Protein AF-A0A813EPL4-F1 (afdb_monomer_lite)

Secondary structure (DSSP, 8-state):
--HHHHHHHHHHHHHHHHHHH-PPPS-TTSS-HHHHHHHHHHHHHIIIIIIHHHHHHHHHHHHHHHHHHHHHHHHHHHHHHHHHHHHHHHS-TTSS-HHHHHHHHHHHHHHHHHHHHHHHHH-SPPTTHHHHHHHHHHHHHHHHT--TTSTTTS-HHHHTTTTPPP------------------HHHHHHHHHHHHHHHHHHHS-----------------PPPPP---GGGHHHHTT--------

pLDDT: mean 78.26, std 16.36, range [40.0, 98.0]

Structure (mmCIF, N/CA/C/O backbone):
data_AF-A0A813EPL4-F1
#
_entry.id   AF-A0A813EPL4-F1
#
loop_
_atom_site.group_PDB
_atom_site.id
_atom_site.type_symbol
_atom_site.label_atom_id
_atom_site.label_alt_id
_atom_site.label_comp_id
_atom_site.label_asym_id
_atom_site.label_entity_id
_atom_site.label_seq_id
_atom_site.pdbx_PDB_ins_code
_atom_site.Cartn_x
_atom_site.Cartn_y
_atom_site.Cartn_z
_atom_site.occupancy
_atom_site.B_iso_or_equiv
_atom_site.auth_seq_id
_atom_site.auth_comp_id
_atom_site.auth_asym_id
_atom_site.auth_atom_id
_atom_site.pdbx_PDB_model_num
ATOM 1 N N . ASP A 1 1 ? 27.194 -35.028 -23.447 1.00 53.91 1 ASP A N 1
ATOM 2 C CA . ASP A 1 1 ? 25.980 -34.305 -23.874 1.00 53.91 1 ASP A CA 1
ATOM 3 C C . ASP A 1 1 ? 25.324 -33.441 -22.790 1.00 53.91 1 ASP A C 1
ATOM 5 O O . ASP A 1 1 ? 24.267 -32.892 -23.060 1.00 53.91 1 ASP A O 1
ATOM 9 N N . ASP A 1 2 ? 25.954 -33.219 -21.624 1.00 57.34 2 ASP A N 1
ATOM 10 C CA . ASP A 1 2 ? 25.465 -32.246 -20.618 1.00 57.34 2 ASP A CA 1
ATOM 11 C C . ASP A 1 2 ? 26.050 -30.826 -20.788 1.00 57.34 2 ASP A C 1
ATOM 13 O O . ASP A 1 2 ? 25.472 -29.852 -20.307 1.00 57.34 2 ASP A O 1
ATOM 17 N N . ASP A 1 3 ? 27.152 -30.663 -21.530 1.00 58.16 3 ASP A N 1
ATOM 18 C CA . ASP A 1 3 ? 27.850 -29.368 -21.631 1.00 58.16 3 ASP A CA 1
ATOM 19 C C . ASP A 1 3 ? 27.106 -28.326 -22.486 1.00 58.16 3 ASP A C 1
ATOM 21 O O . ASP A 1 3 ? 27.297 -27.121 -22.328 1.00 58.16 3 ASP A O 1
ATOM 25 N N . THR A 1 4 ? 26.196 -28.752 -23.365 1.00 58.62 4 THR A N 1
ATOM 26 C CA . THR A 1 4 ? 25.400 -27.837 -24.201 1.00 58.62 4 THR A CA 1
ATOM 27 C C . THR A 1 4 ? 24.271 -27.144 -23.438 1.00 58.62 4 THR A C 1
ATOM 29 O O . THR A 1 4 ? 23.807 -26.092 -23.874 1.00 58.62 4 THR A O 1
ATOM 32 N N . ALA A 1 5 ? 23.832 -27.689 -22.297 1.00 60.06 5 ALA A N 1
ATOM 33 C CA . ALA A 1 5 ? 22.748 -27.105 -21.502 1.00 60.06 5 ALA A CA 1
ATOM 34 C C . ALA A 1 5 ? 23.205 -25.894 -20.664 1.00 60.06 5 ALA A C 1
ATOM 36 O O . ALA A 1 5 ? 22.403 -25.001 -20.389 1.00 60.06 5 ALA A O 1
ATOM 37 N N . LEU A 1 6 ? 24.494 -25.831 -20.309 1.00 60.84 6 LEU A N 1
ATOM 38 C CA . LEU A 1 6 ? 25.105 -24.730 -19.551 1.00 60.84 6 LEU A CA 1
ATOM 39 C C . LEU A 1 6 ? 25.588 -23.564 -20.431 1.00 60.84 6 LEU A C 1
ATOM 41 O O . LEU A 1 6 ? 25.717 -22.452 -19.939 1.00 60.84 6 LEU A O 1
ATOM 45 N N . LEU A 1 7 ? 25.790 -23.781 -21.734 1.00 69.06 7 LEU A N 1
ATOM 46 C CA . LEU A 1 7 ? 26.267 -22.750 -22.672 1.00 69.06 7 LEU A CA 1
ATOM 47 C C . LEU A 1 7 ? 25.198 -21.710 -23.062 1.00 69.06 7 LEU A C 1
ATOM 49 O O . LEU A 1 7 ? 25.528 -20.576 -23.421 1.00 69.06 7 LEU A O 1
ATOM 53 N N . TRP A 1 8 ? 23.913 -22.080 -23.014 1.00 74.81 8 TRP A N 1
ATOM 54 C CA . TRP A 1 8 ? 22.814 -21.216 -23.467 1.00 74.81 8 TRP A CA 1
ATOM 55 C C . TRP A 1 8 ? 22.540 -20.004 -22.556 1.00 74.81 8 TRP A C 1
ATOM 57 O O . TRP A 1 8 ? 22.439 -18.894 -23.087 1.00 74.81 8 TRP A O 1
ATOM 67 N N . PRO A 1 9 ? 22.443 -20.154 -21.217 1.00 84.00 9 PRO A N 1
ATOM 68 C CA . PRO A 1 9 ? 22.197 -19.023 -20.324 1.00 84.00 9 PRO A CA 1
ATOM 69 C C . PRO A 1 9 ? 23.305 -17.975 -20.415 1.00 84.00 9 PRO A C 1
ATOM 71 O O . PRO A 1 9 ? 23.012 -16.785 -20.519 1.00 84.00 9 PRO A O 1
ATOM 74 N N . ASP A 1 10 ? 24.564 -18.414 -20.454 1.00 79.88 10 ASP A N 1
ATOM 75 C CA . ASP A 1 10 ? 25.720 -17.518 -20.448 1.00 79.88 10 ASP A CA 1
ATOM 76 C C . ASP A 1 10 ? 25.828 -16.725 -21.751 1.00 79.88 10 ASP A C 1
ATOM 78 O O . ASP A 1 10 ? 26.001 -15.505 -21.726 1.00 79.88 10 ASP A O 1
ATOM 82 N N . THR A 1 11 ? 25.630 -17.389 -22.894 1.00 81.19 11 THR A N 1
ATOM 83 C CA . THR A 1 11 ? 25.635 -16.720 -24.203 1.00 81.19 11 THR A CA 1
ATOM 84 C C . THR A 1 11 ? 24.481 -15.721 -24.307 1.00 81.19 11 THR A C 1
ATOM 86 O O . THR A 1 11 ? 24.684 -14.585 -24.735 1.00 81.19 11 THR A O 1
ATOM 89 N N . PHE A 1 12 ? 23.279 -16.096 -23.852 1.00 84.31 12 PHE A N 1
ATOM 90 C CA . PHE A 1 12 ? 22.118 -15.204 -23.844 1.00 84.31 12 PHE A CA 1
ATOM 91 C C . PHE A 1 12 ? 22.337 -13.984 -22.943 1.00 84.31 12 PHE A C 1
ATOM 93 O O . PHE A 1 12 ? 22.118 -12.857 -23.384 1.00 84.31 12 PHE A O 1
ATOM 100 N N . HIS A 1 13 ? 22.797 -14.183 -21.705 1.00 82.94 13 HIS A N 1
ATOM 101 C CA . HIS A 1 13 ? 23.072 -13.090 -20.774 1.00 82.94 13 HIS A CA 1
ATOM 102 C C . HIS A 1 13 ? 24.171 -12.165 -21.290 1.00 82.94 13 HIS A C 1
ATOM 104 O O . HIS A 1 13 ? 24.047 -10.947 -21.164 1.00 82.94 13 HIS A O 1
ATOM 110 N N . HIS A 1 14 ? 25.214 -12.717 -21.908 1.00 80.62 14 HIS A N 1
ATOM 111 C CA . HIS A 1 14 ? 26.290 -11.935 -22.496 1.00 80.62 14 HIS A CA 1
ATOM 112 C C . HIS A 1 14 ? 25.793 -11.081 -23.671 1.00 80.62 14 HIS A C 1
ATOM 114 O O . HIS A 1 14 ? 25.986 -9.866 -23.665 1.00 80.62 14 HIS A O 1
ATOM 120 N N . SER A 1 15 ? 25.064 -11.669 -24.626 1.00 79.31 15 SER A N 1
ATOM 121 C CA . SER A 1 15 ? 24.472 -10.922 -25.744 1.00 79.31 15 SER A CA 1
ATOM 122 C C . SER A 1 15 ? 23.443 -9.889 -25.276 1.00 79.31 15 SER A C 1
ATOM 124 O O . SER A 1 15 ? 23.431 -8.768 -25.775 1.00 79.31 15 SER A O 1
ATOM 126 N N . PHE A 1 16 ? 22.607 -10.223 -24.292 1.00 82.25 16 PHE A N 1
ATOM 127 C CA . PHE A 1 16 ? 21.624 -9.307 -23.713 1.00 82.25 16 PHE A CA 1
ATOM 128 C C . PHE A 1 16 ? 22.288 -8.126 -23.001 1.00 82.25 16 PHE A C 1
ATOM 130 O O . PHE A 1 16 ? 21.877 -6.984 -23.199 1.00 82.25 16 PHE A O 1
ATOM 137 N N . ASN A 1 17 ? 23.347 -8.378 -22.228 1.00 82.62 17 ASN A N 1
ATOM 138 C CA . ASN A 1 17 ? 24.121 -7.323 -21.582 1.00 82.62 17 ASN A CA 1
ATOM 139 C C . ASN A 1 17 ? 24.796 -6.419 -22.614 1.00 82.62 17 ASN A C 1
ATOM 141 O O . ASN A 1 17 ? 24.705 -5.203 -22.471 1.00 82.62 17 ASN A O 1
ATOM 145 N N . ILE A 1 18 ? 25.401 -6.974 -23.670 1.00 82.31 18 ILE A N 1
ATOM 146 C CA . ILE A 1 18 ? 25.989 -6.188 -24.770 1.00 82.31 18 ILE A CA 1
ATOM 147 C C . ILE A 1 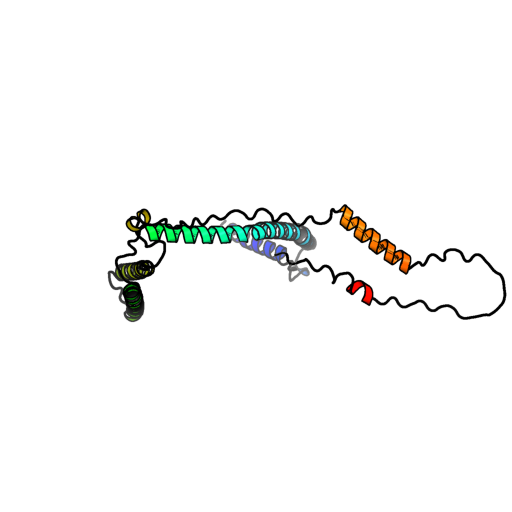18 ? 24.924 -5.309 -25.436 1.00 82.31 18 ILE A C 1
ATOM 149 O O . ILE A 1 18 ? 25.145 -4.117 -25.639 1.00 82.31 18 ILE A O 1
ATOM 153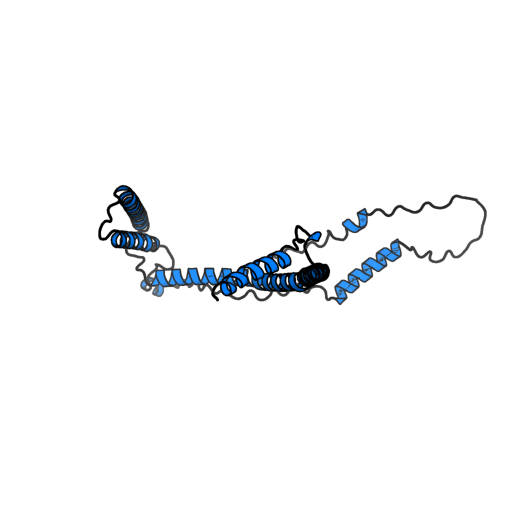 N N . LEU A 1 19 ? 23.742 -5.863 -25.716 1.00 82.38 19 LEU A N 1
ATOM 154 C CA . LEU A 1 19 ? 22.640 -5.133 -26.345 1.00 82.38 19 LEU A CA 1
ATOM 155 C C . LEU A 1 19 ? 22.078 -4.020 -25.448 1.00 82.38 19 LEU A C 1
ATOM 157 O O . LEU A 1 19 ? 21.828 -2.920 -25.934 1.00 82.38 19 LEU A O 1
ATOM 161 N N . ILE A 1 20 ? 21.900 -4.276 -24.149 1.00 79.88 20 ILE A N 1
ATOM 162 C CA . ILE A 1 20 ? 21.344 -3.294 -23.205 1.00 79.88 20 ILE A CA 1
ATOM 163 C C . ILE A 1 20 ? 22.336 -2.197 -22.846 1.00 79.88 20 ILE A C 1
ATOM 165 O O . ILE A 1 20 ? 21.960 -1.030 -22.768 1.00 79.88 20 ILE A O 1
ATOM 169 N N . THR A 1 21 ? 23.588 -2.561 -22.584 1.00 82.62 21 THR A N 1
ATOM 170 C CA . THR A 1 21 ? 24.602 -1.602 -22.126 1.00 82.62 21 THR A CA 1
ATOM 171 C C . THR A 1 21 ? 25.279 -0.875 -23.278 1.00 82.62 21 THR A C 1
ATOM 173 O O . THR A 1 21 ? 26.000 0.090 -23.036 1.00 82.62 21 THR A O 1
ATOM 176 N N . ALA A 1 22 ? 25.061 -1.336 -24.517 1.00 79.31 22 ALA A N 1
ATOM 177 C CA . ALA A 1 22 ? 25.833 -0.937 -25.689 1.00 79.31 22 ALA A CA 1
ATOM 178 C C . ALA A 1 22 ? 27.353 -1.039 -25.448 1.00 79.31 22 ALA A C 1
ATOM 180 O O . ALA A 1 22 ? 28.127 -0.277 -26.029 1.00 79.31 22 ALA A O 1
ATOM 181 N N . ALA A 1 23 ? 27.784 -1.955 -24.569 1.00 78.94 23 ALA A N 1
ATOM 182 C CA . ALA A 1 23 ? 29.192 -2.167 -24.281 1.00 78.94 23 ALA A CA 1
ATOM 183 C C . ALA A 1 23 ? 29.889 -2.677 -25.545 1.00 78.94 23 ALA A C 1
ATOM 185 O O . ALA A 1 23 ? 29.521 -3.713 -26.103 1.00 78.94 23 ALA A O 1
ATOM 186 N N . LEU A 1 24 ? 30.887 -1.923 -26.007 1.00 74.12 24 LEU A N 1
ATOM 187 C CA . LEU A 1 24 ? 31.756 -2.376 -27.083 1.00 74.12 24 LEU A CA 1
ATOM 188 C C . LEU A 1 24 ? 32.584 -3.572 -26.585 1.00 74.12 24 LEU A C 1
ATOM 190 O O . LEU A 1 24 ? 32.989 -3.577 -25.421 1.00 74.12 24 LEU A O 1
ATOM 194 N N . PRO A 1 25 ? 32.860 -4.569 -27.444 1.00 76.25 25 PRO A N 1
ATOM 195 C CA . PRO A 1 25 ? 33.754 -5.663 -27.086 1.00 76.25 25 PRO A CA 1
ATOM 196 C C . PRO A 1 25 ? 35.136 -5.109 -26.712 1.00 76.25 25 PRO A C 1
ATOM 198 O O . PRO A 1 25 ? 35.668 -4.247 -27.413 1.00 76.25 25 PRO A O 1
ATOM 201 N N . GLU A 1 26 ? 35.704 -5.605 -25.611 1.00 79.94 26 GLU A N 1
ATOM 202 C CA . GLU A 1 26 ? 36.962 -5.096 -25.039 1.00 79.94 26 GLU A CA 1
ATOM 203 C C . GLU A 1 26 ? 38.165 -5.298 -25.985 1.00 79.94 26 GLU A C 1
ATOM 205 O O . GLU A 1 26 ? 39.070 -4.467 -25.999 1.00 79.94 26 GLU A O 1
ATOM 210 N N . ASP A 1 27 ? 38.115 -6.319 -26.855 1.00 83.75 27 ASP A N 1
ATOM 211 C CA . ASP A 1 27 ? 39.177 -6.662 -27.812 1.00 83.75 27 ASP A CA 1
ATOM 212 C C . ASP A 1 27 ? 38.666 -6.765 -29.270 1.00 83.75 27 ASP A C 1
ATOM 214 O O . ASP A 1 27 ? 38.360 -7.859 -29.760 1.00 83.75 27 ASP A O 1
ATOM 218 N N . PRO A 1 28 ? 38.624 -5.660 -30.039 1.00 74.94 28 PRO A N 1
ATOM 219 C CA . PRO A 1 28 ? 38.148 -5.666 -31.429 1.00 74.94 28 PRO A CA 1
ATOM 220 C C . PRO A 1 28 ? 39.083 -6.403 -32.402 1.00 74.94 28 PRO A C 1
ATOM 222 O O . PRO A 1 28 ? 38.671 -6.747 -33.508 1.00 74.94 28 PRO A O 1
ATOM 225 N N . HIS A 1 29 ? 40.337 -6.654 -32.014 1.00 81.38 29 HIS A N 1
ATOM 226 C CA . HIS A 1 29 ? 41.330 -7.325 -32.860 1.00 81.38 29 HIS A CA 1
ATOM 227 C C . HIS A 1 29 ? 41.213 -8.857 -32.864 1.00 81.38 29 HIS A C 1
ATOM 229 O O . HIS A 1 29 ? 41.739 -9.491 -33.776 1.00 81.38 29 HIS A O 1
ATOM 235 N N . ASN A 1 30 ? 40.514 -9.445 -31.886 1.00 86.38 30 ASN A N 1
ATOM 236 C CA . ASN A 1 30 ? 40.374 -10.899 -31.746 1.00 86.38 30 ASN A CA 1
ATOM 237 C C . ASN A 1 30 ? 39.087 -11.460 -32.379 1.00 86.38 30 ASN A C 1
ATOM 239 O O . ASN A 1 30 ? 38.898 -12.675 -32.386 1.00 86.38 30 ASN A O 1
ATOM 243 N N . MET A 1 31 ? 38.211 -10.608 -32.926 1.00 82.75 31 MET A N 1
ATOM 244 C CA . MET A 1 31 ? 36.958 -11.021 -33.565 1.00 82.75 31 MET A CA 1
ATOM 245 C C . MET A 1 31 ? 37.028 -10.885 -35.093 1.00 82.75 31 MET A C 1
ATOM 247 O O . MET A 1 31 ? 37.627 -9.936 -35.608 1.00 82.75 31 MET A O 1
ATOM 251 N N . PRO A 1 32 ? 36.399 -11.796 -35.854 1.00 91.31 32 PRO A N 1
ATOM 252 C CA . PRO A 1 32 ? 36.283 -11.636 -37.296 1.00 91.31 32 PRO A CA 1
ATOM 253 C C . PRO A 1 32 ? 35.461 -10.379 -37.626 1.00 91.31 32 PRO A C 1
ATOM 255 O O . PRO A 1 32 ? 34.446 -10.081 -36.997 1.00 91.31 32 PRO A O 1
ATOM 258 N N . MET A 1 33 ? 35.893 -9.639 -38.651 1.00 89.00 33 MET A N 1
ATOM 259 C CA . MET A 1 33 ? 35.327 -8.332 -39.021 1.00 89.00 33 MET A CA 1
ATOM 260 C C . MET A 1 33 ? 33.806 -8.364 -39.256 1.00 89.00 33 MET A C 1
ATOM 262 O O . MET A 1 33 ? 33.114 -7.393 -38.957 1.00 89.00 33 MET A O 1
ATOM 266 N N . LEU A 1 34 ? 33.284 -9.478 -39.776 1.00 88.56 34 LEU A N 1
ATOM 267 C CA . LEU A 1 34 ? 31.856 -9.657 -40.040 1.00 88.56 34 LEU A CA 1
ATOM 268 C C . LEU A 1 34 ? 31.034 -9.702 -38.743 1.00 88.56 34 LEU A C 1
ATOM 270 O O . LEU A 1 34 ? 30.010 -9.025 -38.660 1.00 88.56 34 LEU A O 1
ATOM 274 N N . ASP A 1 35 ? 31.510 -10.415 -37.721 1.00 84.38 35 ASP A N 1
ATOM 275 C CA . ASP A 1 35 ? 30.830 -10.516 -36.423 1.00 84.38 35 ASP A CA 1
ATOM 276 C C . ASP A 1 35 ? 30.853 -9.175 -35.688 1.00 84.38 35 ASP A C 1
ATOM 278 O O . ASP A 1 35 ? 29.861 -8.778 -35.073 1.00 84.38 35 ASP A O 1
ATOM 282 N N . LEU A 1 36 ? 31.949 -8.424 -35.823 1.00 84.81 36 LEU A N 1
ATOM 283 C CA . LEU A 1 36 ? 32.064 -7.077 -35.275 1.00 84.81 36 LEU A CA 1
ATOM 284 C C . LEU A 1 36 ? 31.026 -6.128 -35.903 1.00 84.81 36 LEU A C 1
ATOM 286 O O . LEU A 1 36 ? 30.307 -5.432 -35.186 1.00 84.81 36 LEU A O 1
ATOM 290 N N . VAL A 1 37 ? 30.897 -6.127 -37.236 1.00 89.94 37 VAL A N 1
ATOM 291 C CA . VAL A 1 37 ? 29.906 -5.300 -37.953 1.00 89.94 37 VAL A CA 1
ATOM 292 C C . VAL A 1 37 ? 28.475 -5.714 -37.608 1.00 89.94 37 VAL A C 1
ATOM 294 O O . VAL A 1 37 ? 27.637 -4.844 -37.364 1.00 89.94 37 VAL A O 1
ATOM 297 N N . LEU A 1 38 ? 28.186 -7.018 -37.548 1.00 87.81 38 LEU A N 1
ATOM 298 C CA . LEU A 1 38 ? 26.872 -7.520 -37.140 1.00 87.81 38 LEU A CA 1
ATOM 299 C C . LEU A 1 38 ? 26.532 -7.113 -35.706 1.00 87.81 38 LEU A C 1
ATOM 301 O O . LEU A 1 38 ? 25.407 -6.687 -35.458 1.00 87.81 38 LEU A O 1
ATOM 305 N N . THR A 1 39 ? 27.495 -7.177 -34.787 1.00 86.31 39 THR A N 1
ATOM 306 C CA . THR A 1 39 ? 27.308 -6.751 -33.395 1.00 86.31 39 THR A CA 1
ATOM 307 C C . THR A 1 39 ? 26.995 -5.259 -33.320 1.00 86.31 39 THR A C 1
ATOM 309 O O . THR A 1 39 ? 26.025 -4.874 -32.671 1.00 86.31 39 THR A O 1
ATOM 312 N N . TYR A 1 40 ? 27.728 -4.409 -34.048 1.00 86.88 40 TYR A N 1
ATOM 313 C CA . TYR A 1 40 ? 27.430 -2.974 -34.108 1.00 86.88 40 TYR A CA 1
ATOM 314 C C . TYR A 1 40 ? 26.053 -2.676 -34.704 1.00 86.88 40 TYR A C 1
ATOM 316 O O . TYR A 1 40 ? 25.327 -1.841 -34.166 1.00 86.88 40 TYR A O 1
ATOM 324 N N . LEU A 1 41 ? 25.665 -3.358 -35.786 1.00 90.69 41 LEU A N 1
ATOM 325 C CA . LEU A 1 41 ? 24.336 -3.203 -36.381 1.00 90.69 41 LEU A CA 1
ATOM 326 C C . LEU A 1 41 ? 23.232 -3.677 -35.435 1.00 90.69 41 LEU A C 1
ATOM 328 O O . LEU A 1 41 ? 22.210 -3.004 -35.317 1.00 90.69 41 LEU A O 1
ATOM 332 N N . ALA A 1 42 ? 23.440 -4.794 -34.737 1.00 88.38 42 ALA A N 1
ATOM 333 C CA . ALA A 1 42 ? 22.499 -5.316 -33.756 1.00 88.38 42 ALA A CA 1
ATOM 334 C C . ALA A 1 42 ? 22.332 -4.352 -32.573 1.00 88.38 42 ALA A C 1
ATOM 336 O O . ALA A 1 42 ? 21.201 -4.044 -32.206 1.00 88.38 42 ALA A O 1
ATOM 337 N N . VAL A 1 43 ? 23.427 -3.808 -32.031 1.00 88.69 43 VAL A N 1
ATOM 338 C CA . VAL A 1 43 ? 23.401 -2.807 -30.951 1.00 88.69 43 VAL A CA 1
ATOM 339 C C . VAL A 1 43 ? 22.748 -1.503 -31.415 1.00 88.69 43 VAL A C 1
ATOM 341 O O . VAL A 1 43 ? 21.924 -0.940 -30.692 1.00 88.69 43 VAL A O 1
ATOM 344 N N . LEU A 1 44 ? 23.046 -1.024 -32.626 1.00 88.25 44 LEU A N 1
ATOM 345 C CA . LEU A 1 44 ? 22.433 0.185 -33.183 1.00 88.25 44 LEU A CA 1
ATOM 346 C C . LEU A 1 44 ? 20.930 -0.006 -33.396 1.00 88.25 44 LEU A C 1
ATOM 348 O O . LEU A 1 44 ? 20.137 0.831 -32.973 1.00 88.25 44 LEU A O 1
ATOM 352 N N . PHE A 1 45 ? 20.519 -1.120 -34.001 1.00 91.06 45 PHE A N 1
ATOM 353 C CA . PHE A 1 45 ? 19.107 -1.425 -34.210 1.00 91.06 45 PHE A CA 1
ATOM 354 C C . PHE A 1 45 ? 18.373 -1.601 -32.877 1.00 91.06 45 PHE A C 1
ATOM 356 O O . PHE A 1 45 ? 17.300 -1.036 -32.683 1.00 91.06 45 PHE A O 1
ATOM 363 N N . PHE A 1 46 ? 18.966 -2.317 -31.921 1.00 89.69 46 PHE A N 1
ATOM 364 C CA . PHE A 1 46 ? 18.379 -2.518 -30.600 1.00 89.69 46 PHE A CA 1
ATOM 365 C C . PHE A 1 46 ? 18.224 -1.213 -29.813 1.00 89.69 46 PHE A C 1
ATOM 367 O O . PHE A 1 46 ? 17.137 -0.917 -29.313 1.00 89.69 46 PHE A O 1
ATOM 374 N N . SER A 1 47 ? 19.273 -0.396 -29.754 1.00 87.19 47 SER A N 1
ATOM 375 C CA . SER A 1 47 ? 19.247 0.865 -29.010 1.00 87.19 47 SER A CA 1
ATOM 376 C C . SER A 1 47 ? 18.355 1.925 -29.657 1.00 87.19 47 SER A C 1
ATOM 378 O O . SER A 1 47 ? 17.584 2.586 -28.967 1.00 87.19 47 SER A O 1
ATOM 380 N N . VAL A 1 48 ? 18.404 2.084 -30.981 1.00 89.88 48 VAL A N 1
ATOM 381 C CA . VAL A 1 48 ? 17.645 3.138 -31.668 1.00 89.88 48 VAL A CA 1
ATOM 382 C C . VAL A 1 48 ? 16.188 2.741 -31.877 1.00 89.88 48 VAL A C 1
ATOM 384 O O . VAL A 1 48 ? 15.312 3.600 -31.803 1.00 89.88 48 VAL A O 1
ATOM 387 N N . PHE A 1 49 ? 15.894 1.467 -32.134 1.00 92.38 49 PHE A N 1
ATOM 388 C CA . PHE A 1 49 ? 14.529 1.036 -32.426 1.00 92.38 49 PHE A CA 1
ATOM 389 C C . PHE A 1 49 ? 13.823 0.508 -31.178 1.00 92.38 49 PHE A C 1
ATOM 391 O O . PHE A 1 49 ? 12.829 1.084 -30.735 1.00 92.38 49 PHE A O 1
ATOM 398 N N . PHE A 1 50 ? 14.346 -0.562 -30.577 1.00 89.94 50 PHE A N 1
ATOM 399 C CA . PHE A 1 50 ? 13.641 -1.249 -29.498 1.00 89.94 50 PHE A CA 1
ATOM 400 C C . PHE A 1 50 ? 13.598 -0.426 -28.213 1.00 89.94 50 PHE A C 1
ATOM 402 O O . PHE A 1 50 ? 12.511 -0.261 -27.663 1.00 89.94 50 PHE A O 1
ATOM 409 N N . LEU A 1 51 ? 14.721 0.135 -27.747 1.00 89.38 51 LEU A N 1
ATOM 410 C CA . LEU A 1 51 ? 14.707 0.932 -26.512 1.00 89.38 51 LEU A CA 1
ATOM 411 C C . LEU A 1 51 ? 13.789 2.150 -26.632 1.00 89.38 51 LEU A C 1
ATOM 413 O O . LEU A 1 51 ? 13.021 2.413 -25.713 1.00 89.38 51 LEU A O 1
ATOM 417 N N . ASN A 1 52 ? 13.795 2.847 -27.769 1.00 91.19 52 ASN A N 1
ATOM 418 C CA . ASN A 1 52 ? 12.920 4.004 -27.964 1.00 91.19 52 ASN A CA 1
ATOM 419 C C . ASN A 1 52 ? 11.430 3.624 -27.969 1.00 91.19 52 ASN A C 1
ATOM 421 O O . ASN A 1 52 ? 10.627 4.317 -27.344 1.00 91.19 52 ASN A O 1
ATOM 425 N N . ILE A 1 53 ? 11.053 2.505 -28.599 1.00 95.31 53 ILE A N 1
ATOM 426 C CA . ILE A 1 53 ? 9.670 2.001 -28.550 1.00 95.31 53 ILE A CA 1
ATOM 427 C C . ILE A 1 53 ? 9.297 1.589 -27.124 1.00 95.31 53 ILE A C 1
ATOM 429 O O . ILE A 1 53 ? 8.231 1.967 -26.641 1.00 95.31 53 ILE A O 1
ATOM 433 N N . PHE A 1 54 ? 10.165 0.853 -26.426 1.00 94.12 54 PHE A N 1
ATOM 434 C CA . PHE A 1 54 ? 9.902 0.426 -25.053 1.00 94.12 54 PHE A CA 1
ATOM 435 C C . PHE A 1 54 ? 9.759 1.610 -24.101 1.00 94.12 54 PHE A C 1
ATOM 437 O O . PHE A 1 54 ? 8.824 1.631 -23.306 1.00 94.12 54 PHE A O 1
ATOM 444 N N . ILE A 1 55 ? 10.629 2.617 -24.203 1.00 93.50 55 ILE A N 1
ATOM 445 C CA . ILE A 1 55 ? 10.519 3.850 -23.417 1.00 93.50 55 ILE A CA 1
ATOM 446 C C . ILE A 1 55 ? 9.194 4.556 -23.726 1.00 93.50 55 ILE A C 1
ATOM 448 O O . ILE 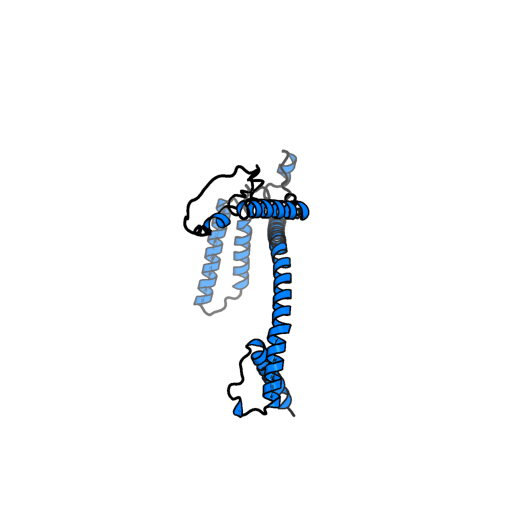A 1 55 ? 8.523 4.997 -22.794 1.00 93.50 55 ILE A O 1
ATOM 452 N N . GLY A 1 56 ? 8.780 4.612 -24.996 1.00 96.50 56 GLY A N 1
ATOM 453 C CA . GLY A 1 56 ? 7.481 5.153 -25.398 1.00 96.50 56 GLY A CA 1
ATOM 454 C C . GLY A 1 56 ? 6.314 4.427 -24.727 1.00 96.50 56 GLY A C 1
ATOM 455 O O . GLY A 1 56 ? 5.535 5.049 -24.009 1.00 96.50 56 GLY A O 1
ATOM 456 N N . VAL A 1 57 ? 6.250 3.101 -24.867 1.00 97.25 57 VAL A N 1
ATOM 457 C CA . VAL A 1 57 ? 5.184 2.270 -24.281 1.00 97.25 57 VAL A CA 1
ATOM 458 C C . VAL A 1 57 ? 5.173 2.351 -22.752 1.00 97.25 57 VAL A C 1
ATOM 460 O O . VAL A 1 57 ? 4.109 2.502 -22.155 1.00 97.25 57 VAL A O 1
ATOM 463 N N . ILE A 1 58 ? 6.337 2.287 -22.096 1.00 95.31 58 ILE A N 1
ATOM 464 C CA . ILE A 1 58 ? 6.436 2.423 -20.635 1.00 95.31 58 ILE A CA 1
ATOM 465 C C . ILE A 1 58 ? 5.953 3.806 -20.200 1.00 95.31 58 ILE A C 1
ATOM 467 O O . ILE A 1 58 ? 5.248 3.911 -19.199 1.00 95.31 58 ILE A O 1
ATOM 471 N N . THR A 1 59 ? 6.291 4.858 -20.946 1.00 96.81 59 THR A N 1
ATOM 472 C CA . THR A 1 59 ? 5.840 6.221 -20.647 1.00 96.81 59 THR A CA 1
ATOM 473 C C . THR A 1 59 ? 4.326 6.345 -20.794 1.00 96.81 59 THR A C 1
ATOM 475 O O . THR A 1 59 ? 3.679 6.884 -19.901 1.00 96.81 59 THR A O 1
ATOM 478 N N . GLU A 1 60 ? 3.738 5.811 -21.865 1.00 96.62 60 GLU A N 1
ATOM 479 C CA . GLU A 1 60 ? 2.285 5.812 -22.069 1.00 96.62 60 GLU A CA 1
ATOM 480 C C . GLU A 1 60 ? 1.553 5.033 -20.970 1.00 96.62 60 GLU A C 1
ATOM 482 O O . GLU A 1 60 ? 0.616 5.554 -20.365 1.00 96.62 60 GLU A O 1
ATOM 487 N N . LEU A 1 61 ? 2.020 3.824 -20.640 1.00 94.94 61 LEU A N 1
ATOM 488 C CA . LEU A 1 61 ? 1.465 3.022 -19.546 1.00 94.94 61 LEU A CA 1
ATOM 489 C C . LEU A 1 61 ? 1.609 3.721 -18.195 1.00 94.94 61 LEU A C 1
ATOM 491 O O . LEU A 1 61 ? 0.675 3.714 -17.395 1.00 94.94 61 LEU A O 1
ATOM 495 N N . TYR A 1 62 ? 2.757 4.347 -17.939 1.00 95.75 62 TYR A N 1
ATOM 496 C CA . TYR A 1 62 ? 2.982 5.110 -16.720 1.00 95.75 62 TYR A CA 1
ATOM 497 C C . TYR A 1 62 ? 2.027 6.300 -16.619 1.00 95.75 62 TYR A C 1
ATOM 499 O O . TYR A 1 62 ? 1.479 6.539 -15.547 1.00 95.75 62 TYR A O 1
ATOM 507 N N . LEU A 1 63 ? 1.799 7.040 -17.708 1.00 93.69 63 LEU A N 1
ATOM 508 C CA . LEU A 1 63 ? 0.859 8.161 -17.721 1.00 93.69 63 LEU A CA 1
ATOM 509 C C . LEU A 1 63 ? -0.579 7.689 -17.474 1.00 93.69 63 LEU A C 1
ATOM 511 O O . LEU A 1 63 ? -1.251 8.259 -16.614 1.00 93.69 63 LEU A O 1
ATOM 515 N N . LEU A 1 64 ? -1.010 6.612 -18.137 1.00 91.62 64 LEU A N 1
ATOM 516 C CA . LEU A 1 64 ? -2.327 6.005 -17.920 1.00 91.62 64 LEU A CA 1
ATOM 517 C C . LEU A 1 64 ? -2.509 5.535 -16.471 1.00 91.62 64 LEU A C 1
ATOM 519 O O . LEU A 1 64 ? -3.532 5.813 -15.842 1.00 91.62 64 LEU A O 1
ATOM 523 N N . GLU A 1 65 ? -1.513 4.851 -15.905 1.00 92.62 65 GLU A N 1
ATOM 524 C CA . GLU A 1 65 ? -1.606 4.367 -14.529 1.00 92.62 65 GLU A CA 1
ATOM 525 C C . GLU A 1 65 ? -1.524 5.523 -13.530 1.00 92.62 65 GLU A C 1
ATOM 527 O O . GLU A 1 65 ? -2.281 5.545 -12.565 1.00 92.62 65 GLU A O 1
ATOM 532 N N . LYS A 1 66 ? -0.689 6.540 -13.772 1.00 92.12 66 LYS A N 1
ATOM 533 C CA . LYS A 1 66 ? -0.595 7.742 -12.929 1.00 92.12 66 LYS A CA 1
ATOM 534 C C . LYS A 1 66 ? -1.946 8.445 -12.787 1.00 92.12 66 LYS A C 1
ATOM 536 O O . LYS A 1 66 ? -2.275 8.889 -11.686 1.00 92.12 66 LYS A O 1
ATOM 541 N N . GLU A 1 67 ? -2.737 8.517 -13.857 1.00 87.94 67 GLU A N 1
ATOM 542 C CA . GLU A 1 67 ? -4.110 9.038 -13.807 1.00 87.94 67 GLU A CA 1
ATOM 543 C C . GLU A 1 67 ? -5.032 8.149 -12.956 1.00 87.94 67 GLU A C 1
ATOM 545 O O . GLU A 1 67 ? -5.880 8.646 -12.209 1.00 87.94 67 GLU A O 1
ATOM 550 N N . ARG A 1 68 ? -4.821 6.830 -12.986 1.00 87.62 68 ARG A N 1
ATOM 551 C CA . ARG A 1 68 ? -5.597 5.845 -12.226 1.00 87.62 68 ARG A CA 1
ATOM 552 C C . ARG A 1 68 ? -5.221 5.763 -10.743 1.00 87.62 68 ARG A C 1
ATOM 554 O O . ARG A 1 68 ? -6.103 5.499 -9.921 1.00 87.62 68 ARG A O 1
ATOM 561 N N . VAL A 1 69 ? -3.963 6.021 -10.370 1.00 92.06 69 VAL A N 1
ATOM 562 C CA . VAL A 1 69 ? -3.458 5.882 -8.986 1.00 92.06 69 VAL A CA 1
ATOM 563 C C . VAL A 1 69 ? -4.314 6.666 -7.995 1.00 92.06 69 VAL A C 1
ATOM 565 O O . VAL A 1 69 ? -4.593 6.162 -6.909 1.00 92.06 69 VAL A O 1
ATOM 568 N N . GLY A 1 70 ? -4.785 7.863 -8.359 1.00 87.69 70 GLY A N 1
ATOM 569 C CA . GLY A 1 70 ? -5.646 8.666 -7.487 1.00 87.69 70 GLY A CA 1
ATOM 570 C C . GLY A 1 70 ? -6.939 7.938 -7.100 1.00 87.69 70 GLY A C 1
ATOM 571 O O . GLY A 1 70 ? -7.282 7.861 -5.918 1.00 87.69 70 GLY A O 1
ATOM 572 N N . LEU A 1 71 ? -7.621 7.346 -8.084 1.00 83.94 71 LEU A N 1
ATOM 573 C CA . LEU A 1 71 ? -8.847 6.574 -7.873 1.00 83.94 71 LEU A CA 1
ATOM 574 C C . LEU A 1 71 ? -8.568 5.262 -7.141 1.00 83.94 71 LEU A C 1
ATOM 576 O O . LEU A 1 71 ? -9.275 4.934 -6.189 1.00 83.94 71 LEU A O 1
ATOM 580 N N . THR A 1 72 ? -7.518 4.536 -7.530 1.00 87.38 72 THR A N 1
ATOM 581 C CA . THR A 1 72 ? -7.125 3.281 -6.874 1.00 87.38 72 THR A CA 1
ATOM 582 C C . THR A 1 72 ? -6.791 3.517 -5.403 1.00 87.38 72 THR A C 1
ATOM 584 O O . THR A 1 72 ? -7.261 2.783 -4.536 1.00 87.38 72 THR A O 1
ATOM 587 N N . PHE A 1 73 ? -6.053 4.580 -5.087 1.00 89.56 73 PHE A N 1
ATOM 588 C CA . PHE A 1 73 ? -5.712 4.939 -3.714 1.00 89.56 73 PHE A CA 1
ATOM 589 C C . PHE A 1 73 ? -6.955 5.264 -2.881 1.00 89.56 73 PHE A C 1
ATOM 591 O O . PHE A 1 73 ? -7.108 4.758 -1.766 1.00 89.56 73 PHE A O 1
ATOM 598 N N . GLN A 1 74 ? -7.879 6.065 -3.421 1.00 87.50 74 GLN A N 1
ATOM 599 C CA . GLN A 1 74 ? -9.152 6.354 -2.757 1.00 87.50 74 GLN A CA 1
ATOM 600 C C . GLN A 1 74 ? -9.982 5.085 -2.547 1.00 87.50 74 GLN A C 1
ATOM 602 O O . GLN A 1 74 ? -10.502 4.876 -1.453 1.00 87.50 74 GLN A O 1
ATOM 607 N N . HIS A 1 75 ? -10.054 4.212 -3.553 1.00 87.25 75 HIS A N 1
ATOM 608 C CA . HIS A 1 75 ? -10.772 2.944 -3.480 1.00 87.25 75 HIS A CA 1
ATOM 609 C C . HIS A 1 75 ? -10.192 2.012 -2.408 1.00 87.25 75 HIS A C 1
ATOM 611 O O . HIS A 1 75 ? -10.938 1.495 -1.578 1.00 87.25 75 HIS A O 1
ATOM 617 N N . VAL A 1 76 ? -8.867 1.843 -2.360 1.00 88.81 76 VAL A N 1
ATOM 618 C CA . VAL A 1 76 ? -8.186 1.022 -1.345 1.00 88.81 76 VAL A CA 1
ATOM 619 C C . VAL A 1 76 ? -8.432 1.575 0.060 1.00 88.81 76 VAL A C 1
ATOM 621 O O . VAL A 1 76 ? -8.723 0.811 0.984 1.00 88.81 76 VAL A O 1
ATOM 624 N N . ARG A 1 77 ? -8.398 2.903 0.232 1.00 89.94 77 ARG A N 1
ATOM 625 C CA . ARG A 1 77 ? -8.716 3.548 1.516 1.00 89.94 77 ARG A CA 1
ATOM 626 C C . ARG A 1 77 ? -10.177 3.364 1.908 1.00 89.94 77 ARG A C 1
ATOM 628 O O . ARG A 1 77 ? -10.445 3.002 3.049 1.00 89.94 77 ARG A O 1
ATOM 635 N N . ALA A 1 78 ? -11.111 3.565 0.982 1.00 87.19 78 ALA A N 1
ATOM 636 C CA . ALA A 1 78 ? -12.535 3.363 1.227 1.00 87.19 78 ALA A CA 1
ATOM 637 C C . ALA A 1 78 ? -12.842 1.902 1.583 1.00 87.19 78 ALA A C 1
ATOM 639 O O . ALA A 1 78 ? -13.564 1.647 2.542 1.00 87.19 78 ALA A O 1
ATOM 640 N N . SER A 1 79 ? -12.231 0.949 0.876 1.00 89.62 79 SER A N 1
ATOM 641 C CA . SER A 1 79 ? -12.331 -0.486 1.161 1.00 89.62 79 SER A CA 1
ATOM 642 C C . SER A 1 79 ? -11.779 -0.837 2.547 1.00 89.62 79 SER A C 1
ATOM 644 O O . SER A 1 79 ? -12.412 -1.570 3.313 1.00 89.62 79 SER A O 1
ATOM 646 N N . SER A 1 80 ? -10.647 -0.240 2.928 1.00 87.19 80 SER A N 1
ATOM 647 C CA . SER A 1 80 ? -10.065 -0.392 4.267 1.00 87.19 80 SER A CA 1
ATOM 648 C C . SER A 1 80 ? -10.995 0.149 5.357 1.00 87.19 80 SER A C 1
ATOM 650 O O . SER A 1 80 ? -11.264 -0.546 6.337 1.00 87.19 80 SER A O 1
ATOM 652 N N . CYS A 1 81 ? -11.550 1.351 5.169 1.00 86.00 81 CYS A N 1
ATOM 653 C CA . CYS A 1 81 ? -12.524 1.944 6.088 1.00 86.00 81 CYS A CA 1
ATOM 654 C C . CYS A 1 81 ? -13.809 1.111 6.182 1.00 86.00 81 CYS A C 1
ATOM 656 O O . CYS A 1 81 ? -14.309 0.881 7.279 1.00 86.00 81 CYS A O 1
ATOM 658 N N . LEU A 1 82 ? -14.332 0.623 5.054 1.00 86.31 82 LEU A N 1
ATOM 659 C CA . LEU A 1 82 ? -15.515 -0.234 5.021 1.00 86.31 82 LEU A CA 1
ATOM 660 C C . LEU A 1 82 ? -15.269 -1.533 5.790 1.00 86.31 82 LEU A C 1
ATOM 662 O O . LEU A 1 82 ? -16.083 -1.918 6.622 1.00 86.31 82 LEU A O 1
ATOM 666 N N . THR A 1 83 ? -14.127 -2.178 5.559 1.00 88.81 83 THR A N 1
ATOM 667 C CA . THR A 1 83 ? -13.736 -3.400 6.270 1.00 88.81 83 THR A CA 1
ATOM 668 C C . THR A 1 83 ? -13.623 -3.148 7.772 1.00 88.81 83 THR A C 1
ATOM 670 O O . THR A 1 83 ? -14.107 -3.952 8.568 1.00 88.81 83 THR A O 1
ATOM 673 N N . PHE A 1 84 ? -13.032 -2.020 8.172 1.00 86.06 84 PHE A N 1
ATOM 674 C CA . PHE A 1 84 ? -12.967 -1.604 9.572 1.00 86.06 84 PHE A CA 1
ATOM 675 C C . PHE A 1 84 ? -14.364 -1.410 10.178 1.00 86.06 84 PHE A C 1
ATOM 677 O O . PHE A 1 84 ? -14.648 -1.975 11.230 1.00 86.06 84 PHE A O 1
ATOM 684 N N . LEU A 1 85 ? -15.261 -0.688 9.501 1.00 83.94 85 LEU A N 1
ATOM 685 C CA . LEU A 1 85 ? -16.629 -0.443 9.973 1.00 83.94 85 LEU A CA 1
ATOM 686 C C . LEU A 1 85 ? -17.463 -1.729 10.048 1.00 83.94 85 LEU A C 1
ATOM 688 O O . LEU A 1 85 ? -18.208 -1.926 11.007 1.00 83.94 85 LEU A O 1
ATOM 692 N N . LEU A 1 86 ? -17.321 -2.627 9.069 1.00 85.50 86 LEU A N 1
ATOM 693 C CA . LEU A 1 86 ? -17.982 -3.933 9.077 1.00 85.50 86 LEU A CA 1
ATOM 694 C C . LEU A 1 86 ? -17.510 -4.784 10.259 1.00 85.50 86 LEU A C 1
ATOM 696 O O . LEU A 1 86 ? -18.334 -5.394 10.936 1.00 85.50 86 LEU A O 1
ATOM 700 N N . ARG A 1 87 ? -16.205 -4.782 10.553 1.00 87.00 87 ARG A N 1
ATOM 701 C CA . ARG A 1 87 ? -15.652 -5.462 11.734 1.00 87.00 87 ARG A CA 1
ATOM 702 C C . ARG A 1 87 ? -16.135 -4.820 13.030 1.00 87.00 87 ARG A C 1
ATOM 704 O O . ARG A 1 87 ? -16.571 -5.535 13.926 1.00 87.00 87 ARG A O 1
ATOM 711 N N . ALA A 1 88 ? -16.132 -3.491 13.107 1.00 83.38 88 ALA A N 1
ATOM 712 C CA . ALA A 1 88 ? -16.614 -2.754 14.270 1.00 83.38 88 ALA A CA 1
ATOM 713 C C . ALA A 1 88 ? -18.095 -3.043 14.573 1.00 83.38 88 ALA A C 1
ATOM 715 O O . ALA A 1 88 ? -18.474 -3.089 15.734 1.00 83.38 88 ALA A O 1
ATOM 716 N N . ARG A 1 89 ? -18.922 -3.315 13.552 1.00 80.69 89 ARG A N 1
ATOM 717 C CA . ARG A 1 89 ? -20.334 -3.697 13.730 1.00 80.69 89 ARG A CA 1
ATOM 718 C C . ARG A 1 89 ? -20.519 -5.079 14.371 1.00 80.69 89 ARG A C 1
ATOM 720 O O . ARG A 1 89 ? -21.533 -5.308 15.024 1.00 80.69 89 ARG A O 1
ATOM 727 N N . VAL A 1 90 ? -19.588 -6.007 14.148 1.00 85.25 90 VAL A N 1
ATOM 728 C CA . VAL A 1 90 ? -19.653 -7.375 14.697 1.00 85.25 90 VAL A CA 1
ATOM 729 C C . VAL A 1 90 ? -19.102 -7.428 16.124 1.00 85.25 90 VAL A C 1
ATOM 731 O O . VAL A 1 90 ? -19.511 -8.277 16.915 1.00 85.25 90 VAL A O 1
ATOM 734 N N . LEU A 1 91 ? -18.187 -6.523 16.468 1.00 86.00 91 LEU A N 1
ATOM 735 C CA . LEU A 1 91 ? -17.551 -6.492 17.777 1.00 86.00 91 LEU A CA 1
ATOM 736 C C . LEU A 1 91 ? -18.420 -5.736 18.798 1.00 86.00 91 LEU A C 1
ATOM 738 O O . LEU A 1 91 ? -18.883 -4.632 18.522 1.00 86.00 91 LEU A O 1
ATOM 742 N N . PRO A 1 92 ? -18.627 -6.281 20.008 1.00 81.88 92 PRO A N 1
ATOM 743 C CA . PRO A 1 92 ? -19.353 -5.577 21.055 1.00 81.88 92 PRO A CA 1
ATOM 744 C C . PRO A 1 92 ? -18.499 -4.413 21.595 1.00 81.88 92 PRO A C 1
ATOM 746 O O . PRO A 1 92 ? -17.639 -4.604 22.451 1.00 81.88 92 PRO A O 1
ATOM 749 N N . CYS A 1 93 ? -18.733 -3.192 21.107 1.00 80.44 93 CYS A N 1
ATOM 750 C CA . CYS A 1 93 ? -18.009 -1.967 21.494 1.00 80.44 93 CYS A CA 1
ATOM 751 C C . CYS A 1 93 ? -18.434 -1.356 22.850 1.00 80.44 93 CYS A C 1
ATOM 753 O O . CYS A 1 93 ? -18.140 -0.194 23.118 1.00 80.44 93 CYS A O 1
ATOM 755 N N . GLY A 1 94 ? -19.144 -2.107 23.696 1.00 81.44 94 GLY A N 1
ATOM 756 C CA . GLY A 1 94 ? -19.695 -1.619 24.969 1.00 81.44 94 GLY A CA 1
ATOM 757 C C . GLY A 1 94 ? -19.278 -2.427 26.196 1.00 81.44 94 GLY A C 1
ATOM 758 O O . GLY A 1 94 ? -19.921 -2.307 27.233 1.00 81.44 94 GLY A O 1
ATOM 759 N N . VAL A 1 95 ? -18.262 -3.288 26.080 1.00 86.06 95 VAL A N 1
ATOM 760 C CA . VAL A 1 95 ? -17.837 -4.160 27.189 1.00 86.06 95 VAL A CA 1
ATOM 761 C C . VAL A 1 95 ? -16.934 -3.403 28.164 1.00 86.06 95 VAL A C 1
ATOM 763 O O . VAL A 1 95 ? -17.030 -3.610 29.371 1.00 86.06 95 VAL A O 1
ATOM 766 N N . LEU A 1 96 ? -16.072 -2.514 27.658 1.00 88.38 96 LEU A N 1
ATOM 767 C CA . LEU A 1 96 ? -15.113 -1.748 28.457 1.00 88.38 96 LEU A CA 1
ATOM 768 C C . LEU A 1 96 ? -15.240 -0.241 28.208 1.00 88.38 96 LEU A C 1
ATOM 770 O O . LEU A 1 96 ? -15.572 0.200 27.111 1.00 88.38 96 LEU A O 1
ATOM 774 N N . SER A 1 97 ? -14.933 0.559 29.233 1.00 90.88 97 SER A N 1
ATOM 775 C CA . SER A 1 97 ? -14.785 2.009 29.078 1.00 90.88 97 SER A CA 1
ATOM 776 C C . SER A 1 97 ? -13.464 2.351 28.383 1.00 90.88 97 SER A C 1
ATOM 778 O O . SER A 1 97 ? -12.485 1.612 28.502 1.00 90.88 97 SER A O 1
ATOM 780 N N . THR A 1 98 ? -13.407 3.504 27.709 1.00 91.25 98 THR A N 1
ATOM 781 C CA . THR A 1 98 ? -12.234 3.960 26.939 1.00 91.25 98 THR A CA 1
ATOM 782 C C . THR A 1 98 ? -10.931 3.917 27.744 1.00 91.25 98 THR A C 1
ATOM 784 O O . THR A 1 98 ? -9.896 3.485 27.243 1.00 91.25 98 THR A O 1
ATOM 787 N N . GLN A 1 99 ? -10.982 4.336 29.012 1.00 94.69 99 GLN A N 1
ATOM 788 C CA . GLN A 1 99 ? -9.805 4.375 29.886 1.00 94.69 99 GLN A CA 1
ATOM 789 C C . GLN A 1 99 ? -9.313 2.970 30.243 1.00 94.69 99 GLN A C 1
ATOM 791 O O . GLN A 1 99 ? -8.112 2.706 30.238 1.00 94.69 99 GLN A O 1
ATOM 796 N N . VAL A 1 100 ? -10.243 2.049 30.516 1.00 94.81 100 VAL A N 1
ATOM 797 C CA . VAL A 1 100 ? -9.896 0.663 30.843 1.00 94.81 100 VAL A CA 1
ATOM 798 C C . VAL A 1 100 ? -9.378 -0.056 29.602 1.00 94.81 100 VAL A C 1
ATOM 800 O O . VAL A 1 100 ? -8.385 -0.767 29.693 1.00 94.81 100 VAL A O 1
ATOM 803 N N . ALA A 1 101 ? -9.982 0.170 28.436 1.00 93.94 101 ALA A N 1
ATOM 804 C CA . ALA A 1 101 ? -9.502 -0.381 27.175 1.00 93.94 101 ALA A CA 1
ATOM 805 C C . ALA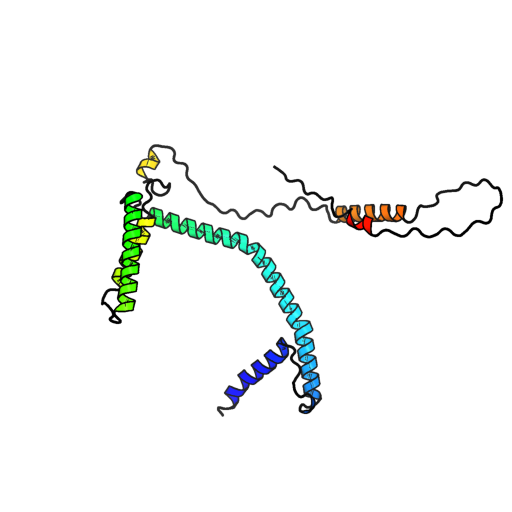 A 1 101 ? -8.066 0.063 26.861 1.00 93.94 101 ALA A C 1
ATOM 807 O O . ALA A 1 101 ? -7.228 -0.773 26.527 1.00 93.94 101 ALA A O 1
ATOM 808 N N . LEU A 1 102 ? -7.755 1.350 27.047 1.00 95.00 102 LEU A N 1
ATOM 809 C CA . LEU A 1 102 ? -6.402 1.874 26.871 1.00 95.00 102 LEU A CA 1
ATOM 810 C C . LEU A 1 102 ? -5.415 1.238 27.858 1.00 95.00 102 LEU A C 1
ATOM 812 O O . LEU A 1 102 ? -4.346 0.788 27.446 1.00 95.00 102 LEU A O 1
ATOM 816 N N . ALA A 1 103 ? -5.781 1.132 29.138 1.00 96.69 103 ALA A N 1
ATOM 817 C CA . ALA A 1 103 ? -4.949 0.466 30.138 1.00 96.69 103 ALA A CA 1
ATOM 818 C C . ALA A 1 103 ? -4.695 -1.010 29.779 1.00 96.69 103 ALA A C 1
ATOM 820 O O . ALA A 1 103 ? -3.549 -1.456 29.792 1.00 96.69 103 ALA A O 1
ATOM 821 N N . VAL A 1 104 ? -5.736 -1.751 29.384 1.00 96.44 104 VAL A N 1
ATOM 822 C CA . VAL A 1 104 ? -5.631 -3.149 28.936 1.00 96.44 104 VAL A CA 1
ATOM 823 C C . VAL A 1 104 ? -4.728 -3.260 27.711 1.00 96.44 104 VAL A C 1
ATOM 825 O O . VAL A 1 104 ? -3.866 -4.136 27.689 1.00 96.44 104 VAL A O 1
ATOM 828 N N . SER A 1 105 ? -4.858 -2.364 26.728 1.00 96.38 105 SER A N 1
ATOM 829 C CA . SER A 1 105 ? -3.994 -2.338 25.542 1.00 96.38 105 SER A CA 1
ATOM 830 C C . SER A 1 105 ? -2.523 -2.182 25.920 1.00 96.38 105 SER A C 1
ATOM 832 O O . SER A 1 105 ? -1.683 -2.923 25.415 1.00 96.38 105 SER A O 1
ATOM 834 N N . VAL A 1 106 ? -2.205 -1.237 26.810 1.00 97.62 106 VAL A N 1
ATOM 835 C CA . VAL A 1 106 ? -0.826 -0.963 27.244 1.00 97.62 106 VAL A CA 1
ATOM 836 C C . VAL A 1 106 ? -0.253 -2.149 28.017 1.00 97.62 106 VAL A C 1
ATOM 838 O O . VAL A 1 106 ? 0.851 -2.594 27.715 1.00 97.62 106 VAL A O 1
ATOM 841 N N . ILE A 1 107 ? -1.009 -2.702 28.970 1.00 97.81 107 ILE A N 1
ATOM 842 C CA . ILE A 1 107 ? -0.582 -3.871 29.754 1.00 97.81 107 ILE A CA 1
ATOM 843 C C . ILE A 1 107 ? -0.320 -5.060 28.828 1.00 97.81 107 ILE A C 1
ATOM 845 O O . ILE A 1 107 ? 0.725 -5.696 28.910 1.00 97.81 107 ILE A O 1
ATOM 849 N N . THR A 1 108 ? -1.236 -5.321 27.899 1.00 97.38 108 THR A N 1
ATOM 850 C CA . THR A 1 108 ? -1.131 -6.432 26.949 1.00 97.38 108 THR A CA 1
ATOM 851 C C . THR A 1 108 ? 0.065 -6.261 26.008 1.00 97.38 108 THR A C 1
ATOM 853 O O . THR A 1 108 ? 0.783 -7.228 25.760 1.00 97.38 108 THR A O 1
ATOM 856 N N . ALA A 1 109 ? 0.333 -5.038 25.537 1.00 97.62 109 ALA A N 1
ATOM 857 C CA . ALA A 1 109 ? 1.510 -4.726 24.726 1.00 97.62 109 ALA A CA 1
ATOM 858 C C . ALA A 1 109 ? 2.818 -4.964 25.498 1.00 97.62 109 ALA A C 1
ATOM 860 O O . ALA A 1 109 ? 3.742 -5.581 24.968 1.00 97.62 109 ALA A O 1
ATOM 861 N N . LEU A 1 110 ? 2.886 -4.540 26.765 1.00 98.00 110 LEU A N 1
ATOM 862 C CA . LEU A 1 110 ? 4.038 -4.803 27.632 1.00 98.00 110 LEU A CA 1
ATOM 863 C C . LEU A 1 110 ? 4.225 -6.303 27.892 1.00 98.00 110 LEU A C 1
ATOM 865 O O . LEU A 1 110 ? 5.354 -6.784 27.848 1.00 98.00 110 LEU A O 1
ATOM 869 N N . CYS A 1 111 ? 3.144 -7.057 28.106 1.00 97.56 111 CYS A N 1
ATOM 870 C CA . CYS A 1 111 ? 3.201 -8.513 28.242 1.00 97.56 111 CYS A CA 1
ATOM 871 C C . CYS A 1 111 ? 3.702 -9.194 26.962 1.00 97.56 111 CYS A C 1
ATOM 873 O O . CYS A 1 111 ? 4.528 -10.098 27.047 1.00 97.56 111 CYS A O 1
ATOM 875 N N . ALA A 1 112 ? 3.247 -8.755 25.785 1.00 97.12 112 ALA A N 1
ATOM 876 C CA . ALA A 1 112 ? 3.687 -9.304 24.503 1.00 97.12 112 ALA A CA 1
ATOM 877 C C . ALA A 1 112 ? 5.178 -9.030 24.248 1.00 97.12 112 ALA A C 1
ATOM 879 O O . ALA A 1 112 ? 5.913 -9.939 23.866 1.00 97.12 112 ALA A O 1
ATOM 880 N N . LEU A 1 113 ? 5.644 -7.809 24.533 1.00 97.38 113 LEU A N 1
ATOM 881 C CA . LEU A 1 113 ? 7.065 -7.457 24.468 1.00 97.38 113 LEU A CA 1
ATOM 882 C C . LEU A 1 113 ? 7.892 -8.236 25.495 1.00 97.38 113 LEU A C 1
ATOM 884 O O . LEU A 1 113 ? 8.975 -8.718 25.178 1.00 97.38 113 LEU A O 1
ATOM 888 N N . GLY A 1 114 ? 7.377 -8.398 26.715 1.00 96.56 114 GLY A N 1
ATOM 889 C CA . GLY A 1 114 ? 8.005 -9.211 27.753 1.00 96.56 114 GLY A CA 1
ATOM 890 C C . GLY A 1 114 ? 8.168 -10.667 27.321 1.00 96.56 114 GLY A C 1
ATOM 891 O O . GLY A 1 114 ? 9.245 -11.230 27.501 1.00 96.56 114 GLY A O 1
ATOM 892 N N . LEU A 1 115 ? 7.140 -11.245 26.690 1.00 95.50 115 LEU A N 1
ATOM 893 C CA . LEU A 1 115 ? 7.180 -12.602 26.145 1.00 95.50 115 LEU A CA 1
ATOM 894 C C . LEU A 1 115 ? 8.236 -12.727 25.039 1.00 95.50 115 LEU A C 1
ATOM 896 O O . LEU A 1 115 ? 9.051 -13.642 25.093 1.00 95.50 115 LEU A O 1
ATOM 900 N N . GLN A 1 116 ? 8.295 -11.780 24.098 1.00 95.25 116 GLN A N 1
ATOM 901 C CA . GLN A 1 116 ? 9.321 -11.768 23.044 1.00 95.25 116 GLN A CA 1
ATOM 902 C C . GLN A 1 116 ? 10.740 -11.641 23.618 1.00 95.25 116 GLN A C 1
ATOM 904 O O . GLN A 1 116 ? 11.628 -12.407 23.253 1.00 95.25 116 GLN A O 1
ATOM 909 N N . CYS A 1 117 ? 10.958 -10.720 24.561 1.00 96.00 117 CYS A N 1
ATOM 910 C CA . CYS A 1 117 ? 12.246 -10.551 25.237 1.00 96.00 117 CYS A CA 1
ATOM 911 C C . CYS A 1 117 ? 12.664 -11.798 26.027 1.00 96.00 117 CYS A C 1
ATOM 913 O O . CYS A 1 117 ? 13.852 -12.108 26.097 1.00 96.00 117 CYS A O 1
ATOM 915 N N . TYR A 1 118 ? 11.706 -12.499 26.634 1.00 95.19 118 TYR A N 1
ATOM 916 C CA . TYR A 1 118 ? 11.959 -13.733 27.369 1.00 95.19 118 TYR A CA 1
ATOM 917 C C . TYR A 1 118 ? 12.373 -14.871 26.430 1.00 95.19 118 TYR A C 1
ATOM 919 O O . TYR A 1 118 ? 13.390 -15.517 26.677 1.00 95.19 118 TYR A O 1
ATOM 927 N N . CYS A 1 119 ? 11.657 -15.056 25.319 1.00 93.69 119 CYS A N 1
ATOM 928 C CA . CYS A 1 119 ? 11.957 -16.107 24.343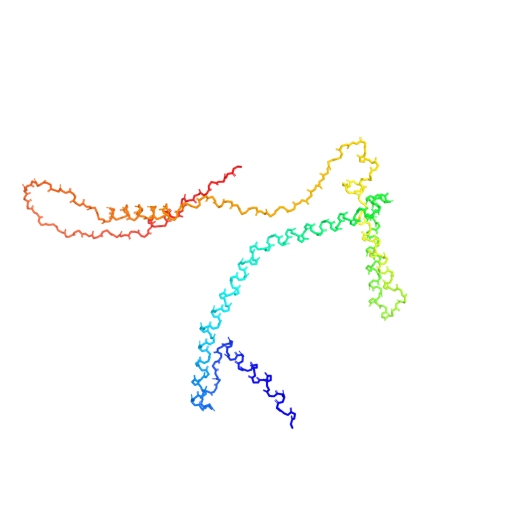 1.00 93.69 119 CYS A CA 1
ATOM 929 C C . CYS A 1 119 ? 13.298 -15.866 23.636 1.00 93.69 119 CYS A C 1
ATOM 931 O O . CYS A 1 119 ? 14.052 -16.807 23.409 1.00 93.69 119 CYS A O 1
ATOM 933 N N . LEU A 1 120 ? 13.665 -14.601 23.399 1.00 94.62 120 LEU A N 1
ATOM 934 C CA . LEU A 1 120 ? 14.998 -14.244 22.900 1.00 94.62 120 LEU A CA 1
ATOM 935 C C . LEU A 1 120 ? 16.128 -14.540 23.896 1.00 94.62 120 LEU A C 1
ATOM 937 O O . LEU A 1 120 ? 17.269 -14.699 23.474 1.00 94.62 120 LEU A O 1
ATOM 941 N N . ARG A 1 121 ? 15.851 -14.569 25.206 1.00 96.62 121 ARG A N 1
ATOM 942 C CA . ARG A 1 121 ? 16.880 -14.792 26.232 1.00 96.62 121 ARG A CA 1
ATOM 943 C C . ARG A 1 121 ? 17.090 -16.249 26.606 1.00 96.62 121 ARG A C 1
ATOM 945 O O . ARG A 1 121 ? 18.203 -16.577 26.999 1.00 96.62 121 ARG A O 1
ATOM 952 N N . LEU A 1 122 ? 16.044 -17.073 26.590 1.00 91.94 122 LEU A N 1
ATOM 953 C CA . LEU A 1 122 ? 16.141 -18.421 27.146 1.00 91.94 122 LEU A CA 1
ATOM 954 C C . LEU A 1 122 ? 16.603 -19.492 26.156 1.00 91.94 122 LEU A C 1
ATOM 956 O O . LEU A 1 122 ? 16.942 -20.568 26.625 1.00 91.94 122 LEU A O 1
ATOM 960 N N . GLU A 1 123 ? 16.619 -19.238 24.842 1.00 91.38 123 GLU A N 1
ATOM 961 C CA . GLU A 1 123 ? 16.891 -20.228 23.769 1.00 91.38 123 GLU A CA 1
ATOM 962 C C . GLU A 1 123 ? 16.015 -21.508 23.798 1.00 91.38 123 GLU A C 1
ATOM 964 O O . GLU A 1 123 ? 15.961 -22.248 22.818 1.00 91.38 123 GLU A O 1
ATOM 969 N N . GLU A 1 124 ? 15.262 -21.749 24.871 1.00 91.12 124 GLU A N 1
ATOM 970 C CA . GLU A 1 124 ? 14.297 -22.826 25.029 1.00 91.12 124 GLU A CA 1
ATOM 971 C C . GLU A 1 124 ? 12.916 -22.389 24.531 1.00 91.12 124 GLU A C 1
ATOM 973 O O . GLU A 1 124 ? 12.350 -21.384 24.969 1.00 91.12 124 GLU A O 1
ATOM 978 N N . SER A 1 125 ? 12.337 -23.178 23.623 1.00 88.38 125 SER A N 1
ATOM 979 C CA . SER A 1 125 ? 10.987 -22.943 23.114 1.00 88.38 125 SER A CA 1
ATOM 980 C C . SER A 1 125 ? 9.941 -23.335 24.157 1.00 88.38 125 SER A C 1
ATOM 982 O O . SER A 1 125 ? 9.797 -24.518 24.486 1.00 88.38 125 SER A O 1
ATOM 984 N N . ILE A 1 126 ? 9.162 -22.370 24.642 1.00 90.25 126 ILE A N 1
ATOM 985 C CA . ILE A 1 126 ? 8.030 -22.654 25.526 1.00 90.25 126 ILE A CA 1
ATOM 986 C C . ILE A 1 126 ? 6.912 -23.287 24.683 1.00 90.25 126 ILE A C 1
ATOM 988 O O . ILE A 1 126 ? 6.445 -22.662 23.721 1.00 90.25 126 ILE A O 1
ATOM 992 N N . PRO A 1 127 ? 6.416 -24.491 25.024 1.00 88.00 127 PRO A N 1
ATOM 993 C CA . PRO A 1 127 ? 5.201 -24.989 24.399 1.00 88.00 127 PRO A CA 1
ATOM 994 C C . PRO A 1 127 ? 4.081 -23.991 24.721 1.00 88.00 127 PRO A C 1
ATOM 996 O O . PRO A 1 127 ? 3.914 -23.627 25.879 1.00 88.00 127 PRO A O 1
ATOM 999 N N . PHE A 1 128 ? 3.340 -23.529 23.709 1.00 94.25 128 PHE A N 1
ATOM 1000 C CA . PHE A 1 128 ? 2.276 -22.504 23.794 1.00 94.25 128 PHE A CA 1
ATOM 1001 C C . PHE A 1 128 ? 2.688 -21.021 23.686 1.00 94.25 128 PHE A C 1
ATOM 1003 O O . PHE A 1 128 ? 1.803 -20.162 23.776 1.00 94.25 128 PHE A O 1
ATOM 1010 N N . GLU A 1 129 ? 3.952 -20.681 23.404 1.00 93.81 129 GLU A N 1
ATOM 1011 C CA . GLU A 1 129 ? 4.363 -19.280 23.167 1.00 93.81 129 GLU A CA 1
ATOM 1012 C C . GLU A 1 129 ? 3.498 -18.608 22.087 1.00 93.81 129 GLU A C 1
ATOM 1014 O O . GLU A 1 129 ? 2.886 -17.563 22.322 1.00 93.81 129 GLU A O 1
ATOM 1019 N N . GLY A 1 130 ? 3.371 -19.258 20.925 1.00 93.88 130 GLY A N 1
ATOM 1020 C CA . GLY A 1 130 ? 2.601 -18.723 19.803 1.00 93.88 130 GLY A CA 1
ATOM 1021 C C . GLY A 1 130 ? 1.131 -18.485 20.153 1.00 93.88 130 GLY A C 1
ATOM 1022 O O . GLY A 1 130 ? 0.570 -17.449 19.803 1.00 93.88 130 GLY A O 1
ATOM 1023 N N . THR A 1 131 ? 0.505 -19.394 20.906 1.00 96.31 131 THR A N 1
ATOM 1024 C CA . THR A 1 131 ? -0.891 -19.225 21.339 1.00 96.31 131 THR A CA 1
ATOM 1025 C C . THR A 1 131 ? -1.053 -18.082 22.335 1.00 96.31 131 THR A C 1
ATOM 1027 O O . THR A 1 131 ? -1.986 -17.293 22.194 1.00 96.31 131 THR A O 1
ATOM 1030 N N . ALA A 1 132 ? -0.139 -17.941 23.302 1.00 96.06 132 ALA A N 1
ATOM 1031 C CA . ALA A 1 132 ? -0.169 -16.832 24.253 1.00 96.06 132 ALA A CA 1
ATOM 1032 C C . ALA A 1 132 ? 0.004 -15.488 23.531 1.00 96.06 132 ALA A C 1
ATOM 1034 O O . ALA A 1 132 ? -0.756 -14.550 23.778 1.00 96.06 132 ALA A O 1
ATOM 1035 N N . PHE A 1 133 ? 0.931 -15.419 22.574 1.00 95.56 133 PHE A N 1
ATOM 1036 C CA . PHE A 1 133 ? 1.148 -14.233 21.753 1.00 95.56 133 PHE A CA 1
ATOM 1037 C C . PHE A 1 133 ? -0.091 -13.864 20.922 1.00 95.56 133 PHE A C 1
ATOM 1039 O O . PHE A 1 133 ? -0.507 -12.707 20.919 1.00 95.56 133 PHE A O 1
ATOM 1046 N N . VAL A 1 134 ? -0.741 -14.841 20.278 1.00 96.56 134 VAL A N 1
ATOM 1047 C CA . VAL A 1 134 ? -1.980 -14.615 19.512 1.00 96.56 134 VAL A CA 1
ATOM 1048 C C . VAL A 1 134 ? -3.115 -14.115 20.408 1.00 96.56 134 VAL A C 1
ATOM 1050 O O . VAL A 1 134 ? -3.845 -13.202 20.014 1.00 96.56 134 VAL A O 1
ATOM 1053 N N . VAL A 1 135 ? -3.263 -14.658 21.620 1.00 97.00 135 VAL A N 1
ATOM 1054 C CA . VAL A 1 135 ? -4.276 -14.196 22.584 1.00 97.00 135 VAL A CA 1
ATOM 1055 C C . VAL A 1 135 ? -4.004 -12.754 23.009 1.00 97.00 135 VAL A C 1
ATOM 1057 O O . VAL A 1 135 ? -4.918 -11.930 22.949 1.00 97.00 135 VAL A O 1
ATOM 1060 N N . LEU A 1 136 ? -2.760 -12.416 23.363 1.00 96.56 136 LEU A N 1
ATOM 1061 C CA . LEU A 1 136 ? -2.369 -11.045 23.706 1.00 96.56 136 LEU A CA 1
ATOM 1062 C C . LEU A 1 136 ? -2.631 -10.089 22.532 1.00 96.56 136 LEU A C 1
ATOM 1064 O O . LEU A 1 136 ? -3.282 -9.059 22.701 1.00 96.56 136 LEU A O 1
ATOM 1068 N N . GLN A 1 137 ? -2.233 -10.456 21.315 1.00 96.06 137 GLN A N 1
ATOM 1069 C CA . GLN A 1 137 ? -2.487 -9.642 20.127 1.00 96.06 137 GLN A CA 1
ATOM 1070 C C . GLN A 1 137 ? -3.989 -9.444 19.875 1.00 96.06 137 GLN A C 1
ATOM 1072 O O . GLN A 1 137 ? -4.415 -8.353 19.497 1.00 96.06 137 GLN A O 1
ATOM 1077 N N . THR A 1 138 ? -4.803 -10.473 20.123 1.00 94.38 138 THR A N 1
ATOM 1078 C CA . THR A 1 138 ? -6.264 -10.407 19.973 1.00 94.38 138 THR A CA 1
ATOM 1079 C C . THR A 1 138 ? -6.892 -9.486 21.016 1.00 94.38 138 THR A C 1
ATOM 1081 O O . THR A 1 138 ? -7.736 -8.667 20.663 1.00 94.38 138 THR A O 1
ATOM 1084 N N . ILE A 1 139 ? -6.464 -9.559 22.281 1.00 95.44 139 ILE A N 1
ATOM 1085 C CA . ILE A 1 139 ? -6.932 -8.664 23.353 1.00 95.44 139 ILE A CA 1
ATOM 1086 C C . ILE A 1 139 ? -6.559 -7.214 23.034 1.00 95.44 139 ILE A C 1
ATOM 1088 O O . ILE A 1 139 ? -7.411 -6.327 23.113 1.00 95.44 139 ILE A O 1
ATOM 1092 N N . MET A 1 140 ? -5.315 -6.974 22.613 1.00 95.06 140 MET A N 1
ATOM 1093 C CA . MET A 1 140 ? -4.855 -5.648 22.208 1.00 95.06 140 MET A CA 1
ATOM 1094 C C . MET A 1 140 ? -5.675 -5.123 21.021 1.00 95.06 140 MET A C 1
ATOM 1096 O O . MET A 1 140 ? -6.178 -4.002 21.065 1.00 95.06 140 MET A O 1
ATOM 1100 N N . PHE A 1 141 ? -5.907 -5.949 19.999 1.00 92.12 141 PHE A N 1
ATOM 1101 C CA . PHE A 1 141 ? -6.744 -5.575 18.861 1.00 92.12 141 PHE A CA 1
ATOM 1102 C C . PHE A 1 141 ? -8.182 -5.261 19.286 1.00 92.12 141 PHE A C 1
ATOM 1104 O O . PHE A 1 141 ? -8.702 -4.220 18.903 1.00 92.12 141 PHE A O 1
ATOM 1111 N N . LEU A 1 142 ? -8.810 -6.098 20.118 1.00 91.88 142 LEU A N 1
ATOM 1112 C CA . LEU A 1 142 ? -10.168 -5.879 20.626 1.00 91.88 142 LEU A CA 1
ATOM 1113 C C . LEU A 1 142 ? -10.280 -4.593 21.447 1.00 91.88 142 LEU A C 1
ATOM 1115 O O . LEU A 1 142 ? -11.275 -3.881 21.313 1.00 91.88 142 LEU A O 1
ATOM 1119 N N . SER A 1 143 ? -9.266 -4.268 22.254 1.00 93.06 143 SER A N 1
ATOM 1120 C CA . SER A 1 143 ? -9.250 -3.040 23.053 1.00 93.06 143 SER A CA 1
ATOM 1121 C C . SER A 1 143 ? -9.270 -1.772 22.195 1.00 93.06 143 SER A C 1
ATOM 1123 O O . SER A 1 143 ? -9.942 -0.812 22.562 1.00 93.06 143 SER A O 1
ATOM 1125 N N . ALA A 1 144 ? -8.666 -1.795 21.002 1.00 90.19 144 ALA A N 1
ATOM 1126 C CA . ALA A 1 144 ? -8.714 -0.671 20.065 1.00 90.19 144 ALA A CA 1
ATOM 1127 C C . ALA A 1 144 ? -10.132 -0.379 19.524 1.00 90.19 144 ALA A C 1
ATOM 1129 O O . ALA A 1 144 ? -10.400 0.733 19.073 1.00 90.19 144 ALA A O 1
ATOM 1130 N N . TYR A 1 145 ? -11.057 -1.347 19.586 1.00 89.12 145 TYR A N 1
ATOM 1131 C CA . TYR A 1 145 ? -12.459 -1.159 19.182 1.00 89.12 145 TYR A CA 1
ATOM 1132 C C . TYR A 1 145 ? -13.376 -0.716 20.334 1.00 89.12 145 TYR A C 1
ATOM 1134 O O . TYR A 1 145 ? -14.537 -0.390 20.084 1.00 89.12 145 TYR A O 1
ATOM 1142 N N . GLN A 1 146 ? -12.901 -0.682 21.584 1.00 91.12 146 GLN A N 1
ATOM 1143 C CA . GLN A 1 146 ? -13.701 -0.315 22.763 1.00 91.12 146 GLN A CA 1
ATOM 1144 C C . GLN A 1 146 ? -13.764 1.214 22.954 1.00 91.12 146 GLN A C 1
ATOM 1146 O O . GLN A 1 146 ? -13.295 1.759 23.952 1.00 91.12 146 GLN A O 1
ATOM 1151 N N . HIS A 1 147 ? -14.345 1.916 21.978 1.00 87.06 147 HIS A N 1
ATOM 1152 C CA . HIS A 1 147 ? -14.634 3.349 22.060 1.00 87.06 147 HIS A CA 1
ATOM 1153 C C . HIS A 1 147 ? -16.155 3.594 22.032 1.00 87.06 147 HIS A C 1
ATOM 1155 O O . HIS A 1 147 ? -16.728 3.682 20.943 1.00 87.06 147 HIS A O 1
ATOM 1161 N N . PRO A 1 148 ? -16.820 3.722 23.197 1.00 81.38 148 PRO A N 1
ATOM 1162 C CA . PRO A 1 148 ? -18.278 3.860 23.283 1.00 81.38 148 PRO A CA 1
ATOM 1163 C C . PRO A 1 148 ? -18.813 5.168 22.682 1.00 81.38 148 PRO A C 1
ATOM 1165 O O . PRO A 1 148 ? -19.949 5.201 22.218 1.00 81.38 148 PRO A O 1
ATOM 1168 N N . ASP A 1 149 ? -17.996 6.224 22.642 1.00 81.00 149 ASP A N 1
ATOM 1169 C CA . ASP A 1 149 ? -18.401 7.545 22.137 1.00 81.00 149 ASP A CA 1
ATOM 1170 C C . ASP A 1 149 ? -18.432 7.628 20.602 1.00 81.00 149 ASP A C 1
ATOM 1172 O O . ASP A 1 149 ? -18.802 8.653 20.028 1.00 81.00 149 ASP A O 1
ATOM 1176 N N . GLN A 1 150 ? -18.002 6.568 19.915 1.00 83.38 150 GLN A N 1
ATOM 1177 C CA . GLN A 1 150 ? -17.870 6.586 18.467 1.00 83.38 150 GLN A CA 1
ATOM 1178 C C . GLN A 1 150 ? -19.186 6.212 17.769 1.00 83.38 150 GLN A C 1
ATOM 1180 O O . GLN A 1 150 ? -19.917 5.340 18.246 1.00 83.38 150 GLN A O 1
ATOM 1185 N N . PRO A 1 151 ? -19.486 6.796 16.591 1.00 76.62 151 PRO A N 1
ATOM 1186 C CA . PRO A 1 151 ? -20.772 6.608 15.913 1.00 76.62 151 PRO A CA 1
ATOM 1187 C C . PRO A 1 151 ? -21.124 5.147 15.601 1.00 76.62 151 PRO A C 1
ATOM 1189 O O . PRO A 1 151 ? -22.299 4.802 15.520 1.00 76.62 151 PRO A O 1
ATOM 1192 N N . TRP A 1 152 ? -20.119 4.285 15.420 1.00 76.25 152 TRP A N 1
ATOM 1193 C CA . TRP A 1 152 ? -20.316 2.861 15.135 1.00 76.25 152 TRP A CA 1
ATOM 1194 C C . TRP A 1 152 ? -20.635 2.017 16.378 1.00 76.25 152 TRP A C 1
ATOM 1196 O O . TRP A 1 152 ? -21.150 0.913 16.229 1.00 76.25 152 TRP A O 1
ATOM 1206 N N . ALA A 1 153 ? -20.329 2.509 17.583 1.00 77.88 153 ALA A N 1
ATOM 1207 C CA . ALA A 1 153 ? -20.527 1.793 18.845 1.00 77.88 153 ALA A CA 1
ATOM 1208 C C . ALA A 1 153 ? -21.926 2.005 19.443 1.00 77.88 153 ALA A C 1
ATOM 1210 O O . ALA A 1 153 ? -22.382 1.200 20.259 1.00 77.88 153 ALA A O 1
ATOM 1211 N N . VAL A 1 154 ? -22.624 3.069 19.029 1.00 73.50 154 VAL A N 1
ATOM 1212 C CA . VAL A 1 154 ? -23.999 3.348 19.451 1.00 73.50 154 VAL A CA 1
ATOM 1213 C C . VAL A 1 154 ? -24.880 2.185 18.997 1.00 73.50 154 VAL A C 1
ATOM 1215 O O . VAL A 1 154 ? -25.100 1.980 17.806 1.00 73.50 154 VAL A O 1
ATOM 1218 N N . THR A 1 155 ? -25.367 1.383 19.941 1.00 64.25 155 THR A N 1
ATOM 1219 C CA . THR A 1 155 ? -26.178 0.195 19.652 1.00 64.25 155 THR A CA 1
ATOM 1220 C C . THR A 1 155 ? -27.551 0.573 19.099 1.00 64.25 155 THR A C 1
ATOM 1222 O O . THR A 1 155 ? -28.141 1.588 19.474 1.00 64.25 155 THR A O 1
ATOM 1225 N N . ASN A 1 156 ? -28.083 -0.294 18.232 1.00 60.34 156 ASN A N 1
ATOM 1226 C CA . ASN A 1 156 ? -29.330 -0.141 17.466 1.00 60.34 156 ASN A CA 1
ATOM 1227 C C . ASN A 1 156 ? -30.556 0.303 18.304 1.00 60.34 156 ASN A C 1
ATOM 1229 O O . ASN A 1 156 ? -31.494 0.907 17.794 1.00 60.34 156 ASN A O 1
ATOM 1233 N N . ASN A 1 157 ? -30.542 0.070 19.620 1.00 59.75 157 ASN A N 1
ATOM 1234 C CA . ASN A 1 157 ? -31.628 0.462 20.521 1.00 59.75 157 ASN A CA 1
ATOM 1235 C C . ASN A 1 157 ? -31.735 1.986 20.713 1.00 59.75 157 ASN A C 1
ATOM 1237 O O . ASN A 1 157 ? -32.828 2.498 20.954 1.00 59.75 157 ASN A O 1
ATOM 1241 N N . MET A 1 158 ? -30.629 2.723 20.571 1.00 58.19 158 MET A N 1
ATOM 1242 C CA . MET A 1 158 ? -30.636 4.191 20.607 1.00 58.19 158 MET A CA 1
ATOM 1243 C C . MET A 1 158 ? -31.050 4.798 19.255 1.00 58.19 158 MET A C 1
ATOM 1245 O O . MET A 1 158 ? -31.498 5.942 19.204 1.00 58.19 158 MET A O 1
ATOM 1249 N N . TRP A 1 159 ? -30.976 4.017 18.169 1.00 60.59 159 TRP A N 1
ATOM 1250 C CA . TRP A 1 159 ? -31.249 4.469 16.800 1.00 60.59 159 TRP A CA 1
ATOM 1251 C C . TRP A 1 159 ? -32.735 4.758 16.572 1.00 60.59 159 TRP A C 1
ATOM 1253 O O . TRP A 1 159 ? -33.081 5.674 15.831 1.00 60.59 159 TRP A O 1
ATOM 1263 N N . HIS A 1 160 ? -33.621 4.032 17.258 1.00 59.38 160 HIS A N 1
ATOM 1264 C CA . HIS A 1 160 ? -35.067 4.211 17.126 1.00 59.38 160 HIS A CA 1
ATOM 1265 C C . HIS A 1 160 ? -35.625 5.438 17.861 1.00 59.38 160 HIS A C 1
ATOM 1267 O O . HIS A 1 160 ? -36.748 5.845 17.572 1.00 59.38 160 HIS A O 1
ATOM 1273 N N . LYS A 1 161 ? -34.881 6.041 18.800 1.00 62.31 161 LYS A N 1
ATOM 1274 C CA . LYS A 1 161 ? -35.407 7.130 19.646 1.00 62.31 161 LYS A CA 1
ATOM 1275 C C . LYS A 1 161 ? -35.012 8.542 19.216 1.00 62.31 161 LYS A C 1
ATOM 1277 O O . LYS A 1 161 ? -35.592 9.490 19.736 1.00 62.31 161 LYS A O 1
ATOM 1282 N N . GLY A 1 162 ? -34.097 8.719 18.264 1.00 57.16 162 GLY A N 1
ATOM 1283 C CA . GLY A 1 162 ? -33.703 10.067 17.853 1.00 57.16 162 GLY A CA 1
ATOM 1284 C C . GLY A 1 162 ? -32.939 10.109 16.544 1.00 57.16 162 GLY A C 1
ATOM 1285 O O . GLY A 1 162 ? -31.719 10.113 16.580 1.00 57.16 162 GLY A O 1
ATOM 1286 N N . GLY A 1 163 ? -33.665 10.149 15.419 1.00 59.19 163 GLY A N 1
ATOM 1287 C CA . GLY A 1 163 ? -33.232 10.640 14.097 1.00 59.19 163 GLY A CA 1
ATOM 1288 C C . GLY A 1 163 ? -31.727 10.662 13.798 1.00 59.19 163 GLY A C 1
ATOM 1289 O O . GLY A 1 163 ? -31.199 11.705 13.413 1.00 59.19 163 GLY A O 1
ATOM 1290 N N . GLY A 1 164 ? -31.027 9.542 13.998 1.00 61.44 164 GLY A N 1
ATOM 1291 C CA . GLY A 1 164 ? -29.574 9.490 13.878 1.00 61.44 164 GLY A CA 1
ATOM 1292 C C . GLY A 1 164 ? -29.137 9.819 12.453 1.00 61.44 164 GLY A C 1
ATOM 1293 O O . GLY A 1 164 ? -29.670 9.271 11.485 1.00 61.44 164 GLY A O 1
ATOM 1294 N N . LYS A 1 165 ? -28.167 10.725 12.303 1.00 62.16 165 LYS A N 1
ATOM 1295 C CA . LYS A 1 165 ? -27.570 11.032 10.998 1.00 62.16 165 LYS A CA 1
ATOM 1296 C C . LYS A 1 165 ? -26.771 9.817 10.528 1.00 62.16 165 LYS A C 1
ATOM 1298 O O . LYS A 1 165 ? -25.836 9.394 11.202 1.00 62.16 165 LYS A O 1
ATOM 1303 N N . HIS A 1 166 ? -27.150 9.262 9.382 1.00 61.25 166 HIS A N 1
ATOM 1304 C CA . HIS A 1 166 ? -26.435 8.159 8.751 1.00 61.25 166 HIS A CA 1
ATOM 1305 C C . HIS A 1 166 ? -25.376 8.741 7.814 1.00 61.25 166 HIS A C 1
ATOM 1307 O O . HIS A 1 166 ? -25.700 9.554 6.949 1.00 61.25 166 HIS A O 1
ATOM 1313 N N . TYR A 1 167 ? -24.119 8.334 7.979 1.00 64.69 167 TYR A N 1
ATOM 1314 C CA . TYR A 1 167 ? -23.039 8.731 7.078 1.00 64.69 167 TYR A CA 1
ATOM 1315 C C . TYR A 1 167 ? -22.771 7.590 6.097 1.00 64.69 167 TYR A C 1
ATOM 1317 O O . TYR A 1 167 ? -22.240 6.548 6.479 1.00 64.69 167 TYR A O 1
ATOM 1325 N N . LEU A 1 168 ? -23.163 7.778 4.835 1.00 68.12 168 LEU A N 1
ATOM 1326 C CA . LEU A 1 168 ? -22.786 6.896 3.734 1.00 68.12 168 LEU A CA 1
ATOM 1327 C C . LEU A 1 168 ? -21.577 7.505 3.025 1.00 68.12 168 LEU A C 1
ATOM 1329 O O . LEU A 1 168 ? -21.688 8.542 2.374 1.00 68.12 168 LEU A O 1
ATOM 1333 N N . TRP A 1 169 ? -20.427 6.851 3.146 1.00 67.44 169 TRP A N 1
ATOM 1334 C CA . TRP A 1 169 ? -19.245 7.203 2.368 1.00 67.44 169 TRP A CA 1
ATOM 1335 C C . TRP A 1 169 ? -19.334 6.484 1.025 1.00 67.44 169 TRP A C 1
ATOM 1337 O O . TRP A 1 169 ? -19.216 5.261 0.973 1.00 67.44 169 TRP A O 1
ATOM 1347 N N . PHE A 1 170 ? -19.559 7.222 -0.058 1.00 69.25 170 PHE A N 1
ATOM 1348 C CA . PHE A 1 170 ? -19.453 6.691 -1.413 1.00 69.25 170 PHE A CA 1
ATOM 1349 C C . PHE A 1 170 ? -18.372 7.458 -2.171 1.00 69.25 170 PHE A C 1
ATOM 1351 O O . PHE A 1 170 ? -18.303 8.685 -2.123 1.00 69.25 170 PHE A O 1
ATOM 1358 N N . CYS A 1 171 ? -17.505 6.726 -2.864 1.00 66.75 171 CYS A N 1
ATOM 1359 C CA . CYS A 1 171 ? -16.568 7.317 -3.805 1.00 66.75 171 CYS A CA 1
ATOM 1360 C C . CYS A 1 171 ? -17.281 7.414 -5.151 1.00 66.75 171 CYS A C 1
ATOM 1362 O O . CYS A 1 171 ? -17.520 6.395 -5.797 1.00 66.75 171 CYS A O 1
ATOM 1364 N N . LYS A 1 172 ? -17.639 8.627 -5.569 1.00 75.00 172 LYS A N 1
ATOM 1365 C CA . LYS A 1 172 ? -18.026 8.872 -6.959 1.00 75.00 172 LYS A CA 1
ATOM 1366 C C . LYS A 1 172 ? -16.734 9.106 -7.753 1.00 75.00 172 LYS A C 1
ATOM 1368 O O . LYS A 1 172 ? -15.898 9.876 -7.270 1.00 75.00 172 LYS A O 1
ATOM 1373 N N . PRO A 1 173 ? -16.532 8.465 -8.920 1.00 74.62 173 PRO A N 1
ATOM 1374 C CA . PRO A 1 173 ? -15.464 8.866 -9.826 1.00 74.62 173 PRO A CA 1
ATOM 1375 C C . PRO A 1 173 ? -15.568 10.375 -10.024 1.00 74.62 173 PRO A C 1
ATOM 1377 O O . PRO A 1 173 ? -16.675 10.876 -10.242 1.00 74.62 173 PRO A O 1
ATOM 1380 N N . ARG A 1 174 ? -14.452 11.100 -9.886 1.00 69.31 174 ARG A N 1
ATOM 1381 C CA . ARG A 1 174 ? -14.436 12.517 -10.248 1.00 69.31 174 ARG A CA 1
ATOM 1382 C C . ARG A 1 174 ? -14.843 12.551 -11.715 1.00 69.31 174 ARG A C 1
ATOM 1384 O O . ARG A 1 174 ? -14.120 12.008 -12.549 1.00 69.31 174 ARG A O 1
ATOM 1391 N N . GLU A 1 175 ? -16.031 13.085 -11.998 1.00 79.81 175 GLU A N 1
ATOM 1392 C CA . GLU A 1 175 ? -16.392 13.413 -13.373 1.00 79.81 175 GLU A CA 1
ATOM 1393 C C . GLU A 1 175 ? -15.229 14.243 -13.909 1.00 79.81 175 GLU A C 1
ATOM 1395 O O . GLU A 1 175 ? -14.728 15.083 -13.148 1.00 79.81 175 GLU A O 1
ATOM 1400 N N . PRO A 1 176 ? -14.703 13.927 -15.109 1.00 76.00 176 PRO A N 1
ATOM 1401 C CA . PRO A 1 176 ? -13.598 14.681 -15.672 1.00 76.00 176 PRO A CA 1
ATOM 1402 C C . PRO A 1 176 ? -14.004 16.138 -15.557 1.00 76.00 176 PRO A C 1
ATOM 1404 O O . PRO A 1 176 ? -15.034 16.519 -16.103 1.00 76.00 176 PRO A O 1
ATOM 1407 N N . GLU A 1 177 ? -13.271 16.876 -14.719 1.00 67.81 177 GLU A N 1
ATOM 1408 C CA . GLU A 1 177 ? -13.500 18.295 -14.504 1.00 67.81 177 GLU A CA 1
ATOM 1409 C C . GLU A 1 177 ? -13.552 18.874 -15.905 1.00 67.81 177 GLU A C 1
ATOM 1411 O O . GLU A 1 177 ? -12.571 18.725 -16.641 1.00 67.81 177 GLU A O 1
ATOM 1416 N N . GLU A 1 178 ? -14.746 19.320 -16.310 1.00 63.28 178 GLU A N 1
ATOM 1417 C CA . GLU A 1 178 ? -15.002 19.830 -17.648 1.00 63.28 178 GLU A CA 1
ATOM 1418 C C . GLU A 1 178 ? -13.924 20.878 -17.846 1.00 63.28 178 GLU A C 1
ATOM 1420 O O . GLU A 1 178 ? -13.891 21.870 -17.113 1.00 63.28 178 GLU A O 1
ATOM 1425 N N . LYS A 1 179 ? -12.907 20.534 -18.655 1.00 62.22 179 LYS A N 1
ATOM 1426 C CA . LYS A 1 179 ? -11.709 21.364 -18.759 1.00 62.22 179 LYS A CA 1
ATOM 1427 C C . LYS A 1 179 ? -12.263 22.733 -19.116 1.00 62.22 179 LYS A C 1
ATOM 1429 O O . LYS A 1 179 ? -12.962 22.769 -20.127 1.00 62.22 179 LYS A O 1
ATOM 1434 N N . PRO A 1 180 ? -12.031 23.781 -18.296 1.00 65.75 180 PRO A N 1
ATOM 1435 C CA . PRO A 1 180 ? -12.617 25.094 -18.539 1.00 65.75 180 PRO A CA 1
ATOM 1436 C C . PRO A 1 180 ? -12.346 25.390 -19.995 1.00 65.75 180 PRO A C 1
ATOM 1438 O O . PRO A 1 180 ? -11.162 25.330 -20.337 1.00 65.75 180 PRO A O 1
ATOM 1441 N N . ASP A 1 181 ? -13.417 25.516 -20.797 1.00 66.62 181 ASP A N 1
ATOM 1442 C CA . ASP A 1 181 ? -13.387 25.381 -22.255 1.00 66.62 181 ASP A CA 1
ATOM 1443 C C . ASP A 1 181 ? -12.069 25.935 -22.758 1.00 66.62 181 ASP A C 1
ATOM 1445 O O . ASP A 1 181 ? -11.856 27.151 -22.775 1.00 66.62 181 ASP A O 1
ATOM 1449 N N . LEU A 1 182 ? -11.119 25.027 -23.019 1.00 64.69 182 LEU A N 1
ATOM 1450 C CA . LEU A 1 182 ? -9.835 25.458 -23.533 1.00 64.69 182 LEU A CA 1
ATOM 1451 C C . LEU A 1 182 ? -10.223 26.179 -24.817 1.00 64.69 182 LEU A C 1
ATOM 1453 O O . LEU A 1 182 ? -10.923 25.548 -25.620 1.00 64.69 182 LEU A O 1
ATOM 1457 N N . PRO A 1 183 ? -9.860 27.472 -24.965 1.00 64.50 183 PRO A N 1
ATOM 1458 C CA . PRO A 1 183 ? -10.254 28.264 -26.118 1.00 64.50 183 PRO A CA 1
ATOM 1459 C C . PRO A 1 183 ? -10.038 27.389 -27.340 1.00 64.50 183 PRO A C 1
ATOM 1461 O O . PRO A 1 183 ? -9.008 26.699 -27.416 1.00 64.50 183 PRO A O 1
ATOM 1464 N N . SER A 1 184 ? -11.053 27.319 -28.207 1.00 73.62 184 SER A N 1
ATOM 1465 C CA . SER A 1 184 ? -11.048 26.420 -29.358 1.00 73.62 184 SER A CA 1
ATOM 1466 C C . SER A 1 184 ? -9.679 26.503 -30.032 1.00 73.62 184 SER A C 1
ATOM 1468 O O . SER A 1 184 ? -9.027 27.550 -30.001 1.00 73.62 184 SER A O 1
ATOM 1470 N N . LYS A 1 185 ? -9.195 25.430 -30.668 1.00 75.56 185 LYS A N 1
ATOM 1471 C CA . LYS A 1 185 ? -7.931 25.521 -31.428 1.00 75.56 185 LYS A CA 1
ATOM 1472 C C . LYS A 1 185 ? -7.924 26.731 -32.376 1.00 75.56 185 LYS A C 1
ATOM 1474 O O . LYS A 1 185 ? -6.857 27.285 -32.632 1.00 75.56 185 LYS A O 1
ATOM 1479 N N . ASP A 1 186 ? -9.102 27.159 -32.824 1.00 78.00 186 ASP A N 1
ATOM 1480 C CA . ASP A 1 186 ? -9.312 28.369 -33.611 1.00 78.00 186 ASP A CA 1
ATOM 1481 C C . ASP A 1 186 ? -9.098 29.670 -32.819 1.00 78.00 186 ASP A C 1
ATOM 1483 O O . ASP A 1 186 ? -8.470 30.587 -33.342 1.00 78.00 186 ASP A O 1
ATOM 1487 N N . ASP A 1 187 ? -9.505 29.735 -31.552 1.00 77.50 187 ASP A N 1
ATOM 1488 C CA . ASP A 1 187 ? -9.266 30.877 -30.662 1.00 77.50 187 ASP A CA 1
ATOM 1489 C C . ASP A 1 187 ? -7.775 31.019 -30.328 1.00 77.50 187 ASP A C 1
ATOM 1491 O O . ASP A 1 187 ? -7.223 32.115 -30.391 1.00 77.50 187 ASP A O 1
ATOM 1495 N N . ILE A 1 188 ? -7.077 29.908 -30.056 1.00 77.62 188 ILE A N 1
ATOM 1496 C CA . ILE A 1 188 ? -5.618 29.927 -29.841 1.00 77.62 188 ILE A CA 1
ATOM 1497 C C . ILE A 1 188 ? -4.908 30.397 -31.115 1.00 77.62 188 ILE A C 1
ATOM 1499 O O . ILE A 1 188 ? -3.987 31.213 -31.062 1.00 77.62 188 ILE A O 1
ATOM 1503 N N . ARG A 1 189 ? -5.350 29.911 -32.281 1.00 78.50 189 ARG A N 1
ATOM 1504 C CA . ARG A 1 189 ? -4.792 30.310 -33.575 1.00 78.50 189 ARG A CA 1
ATOM 1505 C C . ARG A 1 189 ? -5.064 31.783 -33.879 1.00 78.50 189 ARG A C 1
ATOM 1507 O O . ARG A 1 189 ? -4.188 32.440 -34.438 1.00 78.50 189 ARG A O 1
ATOM 1514 N N . TRP A 1 190 ? -6.228 32.303 -33.493 1.00 79.12 190 TRP A N 1
ATOM 1515 C CA . TRP A 1 190 ? -6.579 33.714 -33.625 1.00 79.12 190 TRP A CA 1
ATOM 1516 C C . TRP A 1 190 ? -5.703 34.602 -32.739 1.00 79.12 190 TRP A C 1
ATOM 1518 O O . TRP A 1 190 ? -5.152 35.579 -33.242 1.00 79.12 190 TRP A O 1
ATOM 1528 N N . VAL A 1 191 ? -5.488 34.224 -31.473 1.00 82.19 191 VAL A N 1
ATOM 1529 C CA . VAL A 1 191 ? -4.605 34.957 -30.546 1.00 82.19 191 VAL A CA 1
ATOM 1530 C C . VAL A 1 191 ? -3.167 34.983 -31.065 1.00 82.19 191 VAL A C 1
ATOM 1532 O O . VAL A 1 191 ? -2.555 36.045 -31.114 1.00 82.19 191 VAL A O 1
ATOM 1535 N N . ILE A 1 192 ? -2.644 33.848 -31.544 1.00 86.56 192 ILE A N 1
ATOM 1536 C CA . ILE A 1 192 ? -1.297 33.797 -32.132 1.00 86.56 192 ILE A CA 1
ATOM 1537 C C . ILE A 1 192 ? -1.212 34.675 -33.387 1.00 86.56 192 ILE A C 1
ATOM 1539 O O . ILE A 1 192 ? -0.229 35.387 -33.562 1.00 86.56 192 ILE A O 1
ATOM 1543 N N . HIS A 1 193 ? -2.223 34.656 -34.263 1.00 84.38 193 HIS A N 1
ATOM 1544 C CA . HIS A 1 193 ? -2.233 35.506 -35.459 1.00 84.38 193 HIS A CA 1
ATOM 1545 C C . HIS A 1 193 ? -2.319 36.999 -35.133 1.00 84.38 193 HIS A C 1
ATOM 1547 O O . HIS A 1 193 ? -1.714 37.795 -35.849 1.00 84.38 193 HIS A O 1
ATOM 1553 N N . GLN A 1 194 ? -3.060 37.372 -34.089 1.00 87.56 194 GLN A N 1
ATOM 1554 C CA . GLN A 1 194 ? -3.153 38.746 -33.598 1.00 87.56 194 GLN A CA 1
ATOM 1555 C C . GLN A 1 194 ? -1.805 39.233 -33.071 1.00 87.56 194 GLN A C 1
ATOM 1557 O O . GLN A 1 194 ? -1.292 40.222 -33.585 1.00 87.56 194 GLN A O 1
ATOM 1562 N N . GLU A 1 195 ? -1.170 38.492 -32.160 1.00 87.56 195 GLU A N 1
ATOM 1563 C CA . GLU A 1 195 ? 0.137 38.901 -31.631 1.00 87.56 195 GLU A CA 1
ATOM 1564 C C . GLU A 1 195 ? 1.222 38.918 -32.714 1.00 87.56 195 GLU A C 1
ATOM 1566 O O . GLU A 1 195 ? 2.066 39.812 -32.744 1.00 87.56 195 GLU A O 1
ATOM 1571 N N . LEU A 1 196 ? 1.182 37.970 -33.659 1.00 89.94 196 LEU A N 1
ATOM 1572 C CA . LEU A 1 196 ? 2.113 37.970 -34.784 1.00 89.94 196 LEU A CA 1
ATOM 1573 C C . LEU A 1 196 ? 1.904 39.194 -35.684 1.00 89.94 196 LEU A C 1
ATOM 1575 O O . LEU A 1 196 ? 2.883 39.744 -36.176 1.00 89.94 196 LEU A O 1
ATOM 1579 N N . ARG A 1 197 ? 0.652 39.618 -35.908 1.00 87.81 197 ARG A N 1
ATOM 1580 C CA . ARG A 1 197 ? 0.330 40.812 -36.701 1.00 87.81 197 ARG A CA 1
ATOM 1581 C C . ARG A 1 197 ? 0.807 42.081 -36.001 1.00 87.81 197 ARG A C 1
ATOM 1583 O O . ARG A 1 197 ? 1.456 42.888 -36.655 1.00 87.81 197 ARG A O 1
ATOM 1590 N N . GLU A 1 198 ? 0.526 42.235 -34.710 1.00 89.88 198 GLU A N 1
ATOM 1591 C CA . GLU A 1 198 ? 0.955 43.402 -33.929 1.00 89.88 198 GLU A CA 1
ATOM 1592 C C . GLU A 1 198 ? 2.483 43.525 -33.905 1.00 89.88 198 GLU A C 1
ATOM 1594 O O . GLU A 1 198 ? 3.022 44.594 -34.184 1.00 89.88 198 GLU A O 1
ATOM 1599 N N . ALA A 1 199 ? 3.196 42.414 -33.691 1.00 83.81 199 ALA A N 1
ATOM 1600 C CA . ALA A 1 199 ? 4.653 42.401 -33.770 1.00 83.81 199 ALA A CA 1
ATOM 1601 C C . ALA A 1 199 ? 5.154 42.775 -35.176 1.00 83.81 199 ALA A C 1
ATOM 1603 O O . ALA A 1 199 ? 6.138 43.496 -35.318 1.00 83.81 199 ALA A O 1
ATOM 1604 N N . LEU A 1 200 ? 4.486 42.306 -36.234 1.00 86.12 200 LEU A N 1
ATOM 1605 C CA . LEU A 1 200 ? 4.891 42.611 -37.607 1.00 86.12 200 LEU A CA 1
ATOM 1606 C C . LEU A 1 200 ? 4.676 44.089 -37.960 1.00 86.12 200 LEU A C 1
ATOM 1608 O O . LEU A 1 200 ? 5.511 44.663 -38.654 1.00 86.12 200 LEU A O 1
ATOM 1612 N N . GLU A 1 201 ? 3.599 44.703 -37.466 1.00 86.75 201 GLU A N 1
ATOM 1613 C CA . GLU A 1 201 ? 3.324 46.138 -37.618 1.00 86.75 201 GLU A CA 1
ATOM 1614 C C . GLU A 1 201 ? 4.312 47.003 -36.816 1.00 86.75 201 GLU A C 1
ATOM 1616 O O . GLU A 1 201 ? 4.713 48.066 -37.288 1.00 86.75 201 GLU A O 1
ATOM 1621 N N . GLU A 1 202 ? 4.777 46.533 -35.653 1.00 86.56 202 GLU A N 1
ATOM 1622 C CA . GLU A 1 202 ? 5.840 47.196 -34.885 1.00 86.56 202 GLU A CA 1
ATOM 1623 C 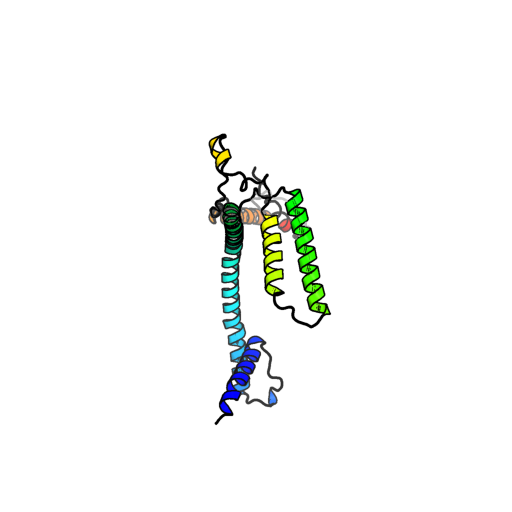C . GLU A 1 202 ? 7.200 47.134 -35.607 1.00 86.56 202 GLU A C 1
ATOM 1625 O O . GLU A 1 202 ? 7.945 48.117 -35.624 1.00 86.56 202 GLU A O 1
ATOM 1630 N N . PHE A 1 203 ? 7.529 45.999 -36.235 1.00 84.38 203 PHE A N 1
ATOM 1631 C CA . PHE A 1 203 ? 8.805 45.811 -36.940 1.00 84.38 203 PHE A CA 1
ATOM 1632 C C . PHE A 1 203 ? 8.855 46.446 -38.327 1.00 84.38 203 PHE A C 1
ATOM 1634 O O . PHE A 1 203 ? 9.925 46.872 -38.769 1.00 84.38 203 PHE A O 1
ATOM 1641 N N . PHE A 1 204 ? 7.721 46.507 -39.014 1.00 79.25 204 PHE A N 1
ATOM 1642 C CA . PHE A 1 204 ? 7.589 47.120 -40.327 1.00 79.25 204 PHE A CA 1
ATOM 1643 C C . PHE A 1 204 ? 6.532 48.215 -40.245 1.00 79.25 204 PHE A C 1
ATOM 1645 O O . PHE A 1 204 ? 5.411 48.003 -40.717 1.00 79.25 204 PHE A O 1
ATOM 1652 N N . PRO A 1 205 ? 6.865 49.387 -39.669 1.00 72.19 205 PRO A N 1
ATOM 1653 C CA . PRO A 1 205 ? 5.990 50.537 -39.770 1.00 72.19 205 PRO A CA 1
ATOM 1654 C C . PRO A 1 205 ? 5.840 50.834 -41.258 1.00 72.19 205 PRO A C 1
ATOM 1656 O O . PRO A 1 205 ? 6.769 51.311 -41.911 1.00 72.19 205 PRO A O 1
ATOM 1659 N N . LEU A 1 206 ? 4.688 50.461 -41.815 1.00 60.91 206 LEU A N 1
ATOM 1660 C CA . LEU A 1 206 ? 4.341 50.791 -43.183 1.00 60.91 206 LEU A CA 1
ATOM 1661 C C . LEU A 1 206 ? 4.368 52.310 -43.255 1.00 60.91 206 LEU A C 1
ATOM 1663 O O . LEU A 1 206 ? 3.536 52.991 -42.651 1.00 60.91 206 LEU A O 1
ATOM 1667 N N . GLU A 1 207 ? 5.378 52.813 -43.955 1.00 63.25 207 GLU A N 1
ATOM 1668 C CA . GLU A 1 207 ? 5.583 54.210 -44.299 1.00 63.25 207 GLU A CA 1
ATOM 1669 C C . GLU A 1 207 ? 4.430 54.605 -45.230 1.00 63.25 207 GLU A C 1
ATOM 1671 O O . GLU A 1 207 ? 4.530 54.611 -46.455 1.00 63.25 207 GLU A O 1
ATOM 1676 N N . SER A 1 208 ? 3.257 54.782 -44.624 1.00 59.28 208 SER A N 1
ATOM 1677 C CA . SER A 1 208 ? 2.024 55.122 -45.307 1.00 59.28 208 SER A CA 1
ATOM 1678 C C . SER A 1 208 ? 2.096 56.596 -45.674 1.00 59.28 208 SER A C 1
ATOM 1680 O O . SER A 1 208 ? 1.949 57.492 -44.849 1.00 59.28 208 SER A O 1
ATOM 1682 N N . ASP A 1 209 ? 2.384 56.799 -46.954 1.00 53.50 209 ASP A N 1
ATOM 1683 C CA . ASP A 1 209 ? 2.133 57.998 -47.734 1.00 53.50 209 ASP A CA 1
ATOM 1684 C C . ASP A 1 209 ? 2.711 59.301 -47.180 1.00 53.50 209 ASP A C 1
ATOM 1686 O O . ASP A 1 209 ? 2.016 60.204 -46.706 1.00 53.50 209 ASP A O 1
ATOM 1690 N N . THR A 1 210 ? 4.005 59.482 -47.443 1.00 54.03 210 THR A N 1
ATOM 1691 C CA . THR A 1 210 ? 4.568 60.811 -47.690 1.00 54.03 210 THR A CA 1
ATOM 1692 C C . THR A 1 210 ? 3.958 61.371 -48.983 1.00 54.03 210 THR A C 1
ATOM 1694 O O . THR A 1 210 ? 4.527 61.280 -50.072 1.00 54.03 210 THR A O 1
ATOM 1697 N N . LYS A 1 211 ? 2.757 61.953 -48.888 1.00 52.16 211 LYS A N 1
ATOM 1698 C CA . LYS A 1 211 ? 2.262 62.874 -49.915 1.00 52.16 211 LYS A CA 1
ATOM 1699 C C . LYS A 1 211 ? 3.196 64.080 -49.924 1.00 52.16 211 LYS A C 1
ATOM 1701 O O . LYS A 1 211 ? 3.367 64.745 -48.907 1.00 52.16 211 LYS A O 1
ATOM 1706 N N . GLY A 1 212 ? 3.865 64.252 -51.058 1.00 56.59 212 GLY A N 1
ATOM 1707 C CA . GLY A 1 212 ? 5.044 65.087 -51.185 1.00 56.59 212 GLY A CA 1
ATOM 1708 C C . GLY A 1 212 ? 4.815 66.563 -50.903 1.00 56.59 212 GLY A C 1
ATOM 1709 O O . GLY A 1 212 ? 3.795 67.125 -51.280 1.00 56.59 212 GLY A O 1
ATOM 1710 N N . ASP A 1 213 ? 5.860 67.173 -50.358 1.00 46.25 213 ASP A N 1
ATOM 1711 C CA . ASP A 1 213 ? 6.267 68.517 -50.727 1.00 46.25 213 ASP A CA 1
ATOM 1712 C C . ASP A 1 213 ? 7.792 68.534 -50.859 1.00 46.25 213 ASP A C 1
ATOM 1714 O O . ASP A 1 213 ? 8.546 68.104 -49.986 1.00 46.25 213 ASP A O 1
ATOM 1718 N N . SER A 1 214 ? 8.238 68.964 -52.035 1.00 56.38 214 SER A N 1
ATOM 1719 C CA . SER A 1 214 ? 9.641 69.164 -52.370 1.00 56.38 214 SER A CA 1
ATOM 1720 C C . SER A 1 214 ? 10.213 70.336 -51.579 1.00 56.38 214 SER A C 1
ATOM 1722 O O . SER A 1 214 ? 9.707 71.441 -51.737 1.00 56.38 214 SER A O 1
ATOM 1724 N N . GLN A 1 215 ? 11.326 70.138 -50.861 1.00 45.91 215 GLN A N 1
ATOM 1725 C CA . GLN A 1 215 ? 12.501 71.016 -50.968 1.00 45.91 215 GLN A CA 1
ATOM 1726 C C . GLN A 1 215 ? 13.707 70.563 -50.119 1.00 45.91 215 GLN A C 1
ATOM 1728 O O . GLN A 1 215 ? 13.633 70.422 -48.908 1.00 45.91 215 GLN A O 1
ATOM 1733 N N . ASN A 1 216 ? 14.841 70.489 -50.820 1.00 49.12 216 ASN A N 1
ATOM 1734 C CA . ASN A 1 216 ? 16.181 70.934 -50.425 1.00 49.12 216 ASN A CA 1
ATOM 1735 C C . ASN A 1 216 ? 17.013 70.206 -49.341 1.00 49.12 216 ASN A C 1
ATOM 1737 O O . ASN A 1 216 ? 16.846 70.382 -48.142 1.00 49.12 216 ASN A O 1
ATOM 1741 N N . THR A 1 217 ? 18.071 69.566 -49.861 1.00 52.69 217 THR A N 1
ATOM 1742 C CA . THR A 1 217 ? 19.492 69.641 -49.452 1.00 52.69 217 THR A CA 1
ATOM 1743 C C . THR A 1 217 ? 19.885 69.374 -47.999 1.00 52.69 217 THR A C 1
ATOM 1745 O O . THR A 1 217 ? 19.717 70.218 -47.125 1.00 52.69 217 THR A O 1
ATOM 1748 N N . GLY A 1 218 ? 20.650 68.297 -47.802 1.00 46.91 218 GLY A N 1
ATOM 1749 C CA . GLY A 1 218 ? 21.568 68.182 -46.670 1.00 46.91 218 GLY A CA 1
ATOM 1750 C C . GLY A 1 218 ? 22.070 66.761 -46.467 1.00 46.91 218 GLY A C 1
ATOM 1751 O O . GLY A 1 218 ? 21.335 65.907 -45.990 1.00 46.91 218 GLY A O 1
ATOM 1752 N N . ALA A 1 219 ? 23.327 66.505 -46.828 1.00 56.72 219 ALA A N 1
ATOM 1753 C CA . ALA A 1 219 ? 24.004 65.240 -46.570 1.00 56.72 219 ALA A CA 1
ATOM 1754 C C . ALA A 1 219 ? 24.024 64.926 -45.061 1.00 56.72 219 ALA A C 1
ATOM 1756 O O . ALA A 1 219 ? 24.585 65.687 -44.273 1.00 56.72 219 ALA A O 1
ATOM 1757 N N . GLY A 1 220 ? 23.443 63.791 -44.667 1.00 52.62 220 GLY A N 1
ATOM 1758 C CA . GLY A 1 220 ? 23.373 63.361 -43.274 1.00 52.62 220 GLY A CA 1
ATOM 1759 C C . GLY A 1 220 ? 23.272 61.843 -43.144 1.00 52.62 220 GLY A C 1
ATOM 1760 O O . GLY A 1 220 ? 22.233 61.274 -43.432 1.00 52.62 220 GLY A O 1
ATOM 1761 N N . LYS A 1 221 ? 24.398 61.242 -42.735 1.00 54.53 221 LYS A N 1
ATOM 1762 C CA . LYS A 1 221 ? 24.623 60.018 -41.933 1.00 54.53 221 LYS A CA 1
ATOM 1763 C C . LYS A 1 221 ? 23.596 58.854 -42.015 1.00 54.53 221 LYS A C 1
ATOM 1765 O O . LYS A 1 221 ? 22.424 59.060 -41.722 1.00 54.53 221 LYS A O 1
ATOM 1770 N N . PRO A 1 222 ? 24.034 57.600 -42.260 1.00 55.31 222 PRO A N 1
ATOM 1771 C CA . PRO A 1 222 ? 23.133 56.445 -42.259 1.00 55.31 222 PRO A CA 1
ATOM 1772 C C . PRO A 1 222 ? 22.517 56.200 -40.866 1.00 55.31 222 PRO A C 1
ATOM 1774 O O . PRO A 1 222 ? 23.230 56.325 -39.861 1.00 55.31 222 PRO A O 1
ATOM 1777 N N . PRO A 1 223 ? 21.224 55.831 -40.783 1.00 49.94 223 PRO A N 1
ATOM 1778 C CA . PRO A 1 223 ? 20.588 55.478 -39.525 1.00 49.94 223 PRO A CA 1
ATOM 1779 C C . PRO A 1 223 ? 21.141 54.147 -39.007 1.00 49.94 223 PRO A C 1
ATOM 1781 O O . PRO A 1 223 ? 21.257 53.150 -39.719 1.00 49.94 223 PRO A O 1
ATOM 1784 N N . MET A 1 224 ? 21.514 54.169 -37.735 1.00 52.41 224 MET A N 1
ATOM 1785 C CA . MET A 1 224 ? 21.980 53.026 -36.965 1.00 52.41 224 MET A CA 1
ATOM 1786 C C . MET A 1 224 ? 20.765 52.149 -36.631 1.00 52.41 224 MET A C 1
ATOM 1788 O O . MET A 1 224 ? 19.777 52.663 -36.107 1.00 52.41 224 MET A O 1
ATOM 1792 N N . MET A 1 225 ? 20.821 50.850 -36.944 1.00 46.47 225 MET A N 1
ATOM 1793 C CA . MET A 1 225 ? 19.741 49.916 -36.608 1.00 46.47 225 MET A CA 1
ATOM 1794 C C . MET A 1 225 ? 19.462 49.921 -35.094 1.00 46.47 225 MET A C 1
ATOM 1796 O O . MET A 1 225 ? 20.412 49.880 -34.303 1.00 46.47 225 MET A O 1
ATOM 1800 N N . PRO A 1 226 ? 18.189 49.921 -34.665 1.00 46.94 226 PRO A N 1
ATOM 1801 C CA . PRO A 1 226 ? 17.857 49.721 -33.266 1.00 46.94 226 PRO A CA 1
ATOM 1802 C C . PRO A 1 226 ? 18.192 48.280 -32.857 1.00 46.94 226 PRO A C 1
ATOM 1804 O O . PRO A 1 226 ? 17.722 47.312 -33.450 1.00 46.94 226 PRO A O 1
ATOM 1807 N N . ASN A 1 227 ? 19.019 48.144 -31.819 1.00 52.09 227 ASN A N 1
ATOM 1808 C CA . ASN A 1 227 ? 19.247 46.881 -31.122 1.00 52.09 227 ASN A CA 1
ATOM 1809 C C . ASN A 1 227 ? 17.908 46.354 -30.583 1.00 52.09 227 ASN A C 1
ATOM 1811 O O . ASN A 1 227 ? 17.362 46.928 -29.635 1.00 52.09 227 ASN A O 1
ATOM 1815 N N . LEU A 1 228 ? 17.407 45.252 -31.151 1.00 44.41 228 LEU A N 1
ATOM 1816 C CA . LEU A 1 228 ? 16.313 44.484 -30.561 1.00 44.41 228 LEU A CA 1
ATOM 1817 C C . LEU A 1 228 ? 16.721 44.052 -29.147 1.00 44.41 228 LEU A C 1
ATOM 1819 O O . LEU A 1 228 ? 17.669 43.286 -28.967 1.00 44.41 228 LEU A O 1
ATOM 1823 N N . ARG A 1 229 ? 15.997 44.535 -28.133 1.00 51.72 229 ARG A N 1
ATOM 1824 C CA . ARG A 1 229 ? 16.138 44.058 -26.754 1.00 51.72 229 ARG A CA 1
ATOM 1825 C C . ARG A 1 229 ? 15.359 42.741 -26.585 1.00 51.72 229 ARG A C 1
ATOM 1827 O O . ARG A 1 229 ? 14.144 42.759 -26.757 1.00 51.72 229 ARG A O 1
ATOM 1834 N N . PRO A 1 230 ? 15.994 41.639 -26.142 1.00 52.00 230 PRO A N 1
ATOM 1835 C CA . PRO A 1 230 ? 15.328 40.354 -25.864 1.00 52.00 230 PRO A CA 1
ATOM 1836 C C . PRO A 1 230 ? 14.314 40.378 -24.701 1.00 52.00 230 PRO A C 1
ATOM 1838 O O . PRO A 1 230 ? 13.617 39.400 -24.452 1.00 52.00 230 PRO A O 1
ATOM 1841 N N . GLU A 1 231 ? 14.235 41.485 -23.963 1.00 49.28 231 GLU A N 1
ATOM 1842 C CA . GLU A 1 231 ? 13.481 41.611 -22.708 1.00 49.28 231 GLU A CA 1
ATOM 1843 C C . GLU A 1 231 ? 11.951 41.663 -22.891 1.00 49.28 231 GLU A C 1
ATOM 1845 O O . GLU A 1 231 ? 11.211 41.410 -21.939 1.00 49.28 231 GLU A O 1
ATOM 1850 N N . LEU A 1 232 ? 11.446 41.968 -24.093 1.00 49.81 232 LEU A N 1
ATOM 1851 C CA . LEU A 1 232 ? 10.000 42.111 -24.324 1.00 49.81 232 LEU A CA 1
ATOM 1852 C C . LEU A 1 232 ? 9.273 40.765 -24.480 1.00 49.81 232 LEU A C 1
ATOM 1854 O O . LEU A 1 232 ? 8.136 40.634 -24.027 1.00 49.81 232 LEU A O 1
ATOM 1858 N N . PHE A 1 233 ? 9.951 39.719 -24.964 1.00 47.81 233 PHE A N 1
ATOM 1859 C CA . PHE A 1 233 ? 9.349 38.384 -25.109 1.00 47.81 233 PHE A CA 1
ATOM 1860 C C . PHE A 1 233 ? 9.099 37.683 -23.757 1.00 47.81 233 PHE A C 1
ATOM 1862 O O . PHE A 1 233 ? 8.215 36.840 -23.624 1.00 47.81 233 PHE A O 1
ATOM 1869 N N . GLY A 1 234 ? 9.838 38.062 -22.707 1.00 45.59 234 GLY A N 1
ATOM 1870 C CA . GLY A 1 234 ? 9.720 37.461 -21.373 1.00 45.59 234 GLY A CA 1
ATOM 1871 C C . GLY A 1 234 ? 8.535 37.953 -20.530 1.00 45.59 234 GLY A C 1
ATOM 1872 O O . GLY A 1 234 ? 8.262 37.374 -19.471 1.00 45.59 234 GLY A O 1
ATOM 1873 N N . ARG A 1 235 ? 7.842 39.022 -20.955 1.00 46.44 235 ARG A N 1
ATOM 1874 C CA . ARG A 1 235 ? 6.721 39.622 -20.208 1.00 46.44 235 ARG A CA 1
ATOM 1875 C C . ARG A 1 235 ? 5.340 39.156 -20.668 1.00 46.44 235 ARG A C 1
ATOM 1877 O O . ARG A 1 235 ? 4.474 39.033 -19.806 1.00 46.44 235 ARG A O 1
ATOM 1884 N N . ALA A 1 236 ? 5.154 38.820 -21.945 1.00 45.31 236 ALA A N 1
ATOM 1885 C CA . ALA A 1 236 ? 3.861 38.361 -22.471 1.00 45.31 236 ALA A CA 1
ATOM 1886 C C . ALA A 1 236 ? 3.411 37.012 -21.869 1.00 45.31 236 ALA A C 1
ATOM 1888 O O . ALA A 1 236 ? 2.236 36.802 -21.588 1.00 45.31 236 ALA A O 1
ATOM 1889 N N . LEU A 1 237 ? 4.352 36.125 -21.525 1.00 47.09 237 LEU A N 1
ATOM 1890 C CA . LEU A 1 237 ? 4.033 34.808 -20.955 1.00 47.09 237 LEU A CA 1
ATOM 1891 C C . LEU A 1 237 ? 3.723 34.812 -19.445 1.00 47.09 237 LEU A C 1
ATOM 1893 O O . LEU A 1 237 ? 3.466 33.754 -18.872 1.00 47.09 237 LEU A O 1
ATOM 1897 N N . ARG A 1 238 ? 3.757 35.968 -18.762 1.00 48.31 238 ARG A N 1
ATOM 1898 C CA . ARG A 1 238 ? 3.674 36.032 -17.287 1.00 48.31 238 ARG A CA 1
ATOM 1899 C C . ARG A 1 238 ? 2.345 36.556 -16.725 1.00 48.31 238 ARG A C 1
ATOM 1901 O O . ARG A 1 238 ? 2.211 36.640 -15.505 1.00 48.31 238 ARG A O 1
ATOM 1908 N N . THR A 1 239 ? 1.362 36.885 -17.564 1.00 43.06 239 THR A N 1
ATOM 1909 C CA . THR A 1 239 ? 0.106 37.538 -17.136 1.00 43.06 239 THR A CA 1
ATOM 1910 C C . THR A 1 239 ? -1.161 36.694 -17.246 1.00 43.06 239 THR A C 1
ATOM 1912 O O . THR A 1 239 ? -2.222 37.180 -16.857 1.00 43.06 239 THR A O 1
ATOM 1915 N N . VAL A 1 240 ? -1.091 35.415 -17.625 1.00 44.22 240 VAL A N 1
ATOM 1916 C CA . VAL A 1 240 ? -2.258 34.520 -17.509 1.00 44.22 240 VAL A CA 1
ATOM 1917 C C . VAL A 1 240 ? -2.391 34.039 -16.057 1.00 44.22 240 VAL A C 1
ATOM 1919 O O . VAL A 1 240 ? -2.010 32.928 -15.692 1.00 44.22 240 VAL A O 1
ATOM 1922 N N . ARG A 1 241 ? -2.893 34.917 -15.179 1.00 42.09 241 ARG A N 1
ATOM 1923 C CA . ARG A 1 241 ? -3.404 34.525 -13.858 1.00 42.09 241 ARG A CA 1
ATOM 1924 C C . ARG A 1 241 ? -4.743 33.830 -14.058 1.00 42.09 241 ARG A C 1
ATOM 1926 O O . ARG A 1 241 ? -5.735 34.482 -14.365 1.00 42.09 241 ARG A O 1
ATOM 1933 N N . VAL A 1 242 ? -4.760 32.525 -13.822 1.00 43.97 242 VAL A N 1
ATOM 1934 C CA . VAL A 1 242 ? -5.994 31.753 -13.659 1.00 43.97 242 VAL A CA 1
ATOM 1935 C C . VAL A 1 242 ? -6.764 32.324 -12.454 1.00 43.97 242 VAL A C 1
ATOM 1937 O O . VAL A 1 242 ? -6.177 32.423 -11.367 1.00 43.97 242 VAL A O 1
ATOM 1940 N N . PRO A 1 243 ? -8.032 32.748 -12.611 1.00 43.03 243 PRO A N 1
ATOM 1941 C CA . PRO A 1 243 ? -8.848 33.185 -11.488 1.00 43.03 243 PRO A CA 1
ATOM 1942 C C . PRO A 1 243 ? -9.088 32.005 -10.538 1.00 43.03 243 PRO A C 1
ATOM 1944 O O . PRO A 1 243 ? -9.408 30.895 -10.952 1.00 43.03 243 PRO A O 1
ATOM 1947 N N . LYS A 1 244 ? -8.877 32.243 -9.239 1.00 48.09 244 LYS A N 1
ATOM 1948 C CA . LYS A 1 244 ? -9.307 31.323 -8.184 1.00 48.09 244 LYS A CA 1
ATOM 1949 C C . LYS A 1 244 ? -10.791 31.568 -7.946 1.00 48.09 244 LYS A C 1
ATOM 1951 O O . LYS A 1 244 ? -11.131 32.551 -7.286 1.00 48.09 244 LYS A O 1
ATOM 1956 N N . ASP A 1 245 ? -11.631 30.696 -8.484 1.00 51.00 245 ASP A N 1
ATOM 1957 C CA . ASP A 1 245 ? -13.062 30.730 -8.207 1.00 51.00 245 ASP A CA 1
ATOM 1958 C C . ASP A 1 245 ? -13.394 30.172 -6.816 1.00 51.00 245 ASP A C 1
ATOM 1960 O O . ASP A 1 245 ? -12.658 29.361 -6.241 1.00 51.00 245 ASP A O 1
ATOM 1964 N N . LYS A 1 246 ? -14.473 30.740 -6.270 1.00 40.00 246 LYS A N 1
ATOM 1965 C CA . LYS A 1 246 ? -15.078 30.505 -4.955 1.00 40.00 246 LYS A CA 1
ATOM 1966 C C . LYS A 1 246 ? -16.002 29.298 -4.960 1.00 40.00 246 LYS A C 1
ATOM 1968 O O . LYS A 1 246 ? -16.674 29.096 -5.992 1.00 40.00 246 LYS A O 1
#

Organism: Polarella glacialis (NCBI:txid89957)

Radius of gyration: 38.66 Å; chains: 1; bounding box: 77×105×83 Å

Foldseek 3Di:
DVPVVVVVVVVVVVLVCCLVVVDQPPDPPPDDPVVNVVSNVSSCCSVVPVVVVVVVVVVVVCVVVVVVCVVVVVVVVVVVVVVVLVVLLVAQLAPDELVVLVVLLVVLVVVLVVLVVVCVPPVDDDVCSVVSNVVSVVSNVSSVSNYCPDPSNPDPVVVVPDDDDDDDDDDDPPDPPPPPPPQPPVRVVVVVVVVVVVVVCVVCVPPPDPPDDDDDDDDDDDDDDDDDDPVPVVPVVPPPDDDDDD

Sequence (246 aa):
DDDTALLWPDTFHHSFNILITAALPEDPHNMPMLDLVLTYLAVLFFSVFFLNIFIGVITELYLLEKERVGLTFQHVRASSCLTFLLRARVLPCGVLSTQVALAVSVITALCALGLQCYCLRLEESIPFEGTAFVVLQTIMFLSAYQHPDQPWAVTNNMWHKGGGKHYLWFCKPREPEEKPDLPSKDDIRWVIHQELREALEEFFPLESDTKGDSQNTGAGKPPMMPNLRPELFGRALRTVRVPKDK